Protein AF-A0A838UPA7-F1 (afdb_monomer)

Foldseek 3Di:
DDKFKFFFADWPDADLQQQWTWTWGDGPPPPDPDPDDTAIETERPAPDFHLWIKMFDADWDQDPVPGIHGDGPDMDTDGRQFLVSQLRRQQRPLQPLRHSVQSNQLCVVQPSCSVVCLVPPLVCSCVGPPQDPVSSVSRNVSVLQVVQLVVQLVLCVLLVARSSCSNQLCVQQNNCSVVVCLVALLVCCVRGPPDHLVRSVSSCVSSPPDLLDLSNLLRLLVNLQVVVVVVPDQWDWLVRSLVSSCVVSVHHSVSNPVSLVVCVVVQQWDDPPNTTIGGNVSVCVVVVVVVVVVCVVPDDDPDPDDDPVNVVVVVD

pLDDT: mean 86.78, std 9.21, range [42.91, 97.31]

Radius of gyration: 27.92 Å; Cα contacts (8 Å, |Δi|>4): 463; chains: 1; bounding box: 84×51×71 Å

Structure (mmCIF, N/CA/C/O backbone):
data_AF-A0A838UPA7-F1
#
_entry.id   AF-A0A838UPA7-F1
#
loop_
_atom_site.group_PDB
_atom_site.id
_atom_site.type_symbol
_atom_site.label_atom_id
_atom_site.label_alt_id
_atom_site.label_comp_id
_atom_site.label_asym_id
_atom_site.label_entity_id
_atom_site.label_seq_id
_atom_site.pdbx_PDB_ins_code
_atom_site.Cartn_x
_atom_site.Cartn_y
_atom_site.Cartn_z
_atom_site.occupancy
_atom_site.B_iso_or_equiv
_atom_site.auth_seq_id
_atom_site.auth_comp_id
_atom_site.auth_asym_id
_atom_site.auth_atom_id
_atom_site.pdbx_PDB_model_num
ATOM 1 N N . MET A 1 1 ? -3.767 -23.023 15.122 1.00 73.06 1 MET A N 1
ATOM 2 C CA . MET A 1 1 ? -3.093 -21.937 15.866 1.00 73.06 1 MET A CA 1
ATOM 3 C C . MET A 1 1 ? -3.972 -21.555 17.048 1.00 73.06 1 MET A C 1
ATOM 5 O O . MET A 1 1 ? -5.184 -21.629 16.883 1.00 73.06 1 MET A O 1
ATOM 9 N N . PRO A 1 2 ? -3.427 -21.240 18.236 1.00 82.81 2 PRO A N 1
ATOM 10 C CA . PRO A 1 2 ? -4.225 -20.706 19.335 1.00 82.81 2 PRO A CA 1
ATOM 11 C C . PRO A 1 2 ? -4.910 -19.401 18.916 1.00 82.81 2 PRO A C 1
ATOM 13 O O . PRO A 1 2 ? -4.271 -18.531 18.324 1.00 82.81 2 PRO A O 1
ATOM 16 N N . THR A 1 3 ? -6.189 -19.285 19.260 1.00 86.31 3 THR A N 1
ATOM 17 C CA . THR A 1 3 ? -7.020 -18.100 19.029 1.00 86.31 3 THR A CA 1
ATOM 18 C C . THR A 1 3 ? -7.409 -17.509 20.374 1.00 86.31 3 THR A C 1
ATOM 20 O O . THR A 1 3 ? -7.748 -18.245 21.303 1.00 86.31 3 THR A O 1
ATOM 23 N N . ILE A 1 4 ? -7.332 -16.187 20.490 1.00 88.06 4 ILE A N 1
ATOM 24 C CA . ILE A 1 4 ? -7.836 -15.435 21.634 1.00 88.06 4 ILE A CA 1
ATOM 25 C C . ILE A 1 4 ? -8.834 -14.394 21.147 1.00 88.06 4 ILE A C 1
ATOM 27 O O . ILE A 1 4 ? -8.617 -13.746 20.124 1.00 88.06 4 ILE A O 1
ATOM 31 N N . GLU A 1 5 ? -9.890 -14.206 21.921 1.00 87.88 5 GLU A N 1
ATOM 32 C CA . GLU A 1 5 ? -10.855 -13.135 21.728 1.00 87.88 5 GLU A CA 1
ATOM 33 C C . GLU A 1 5 ? -10.813 -12.213 22.947 1.00 87.88 5 GLU A C 1
ATOM 35 O O . GLU A 1 5 ? -10.709 -12.663 24.096 1.00 87.88 5 GLU A O 1
ATOM 40 N N . GLY A 1 6 ? -10.845 -10.905 22.713 1.00 87.19 6 GLY A N 1
ATOM 41 C CA . GLY A 1 6 ? -10.905 -9.953 23.809 1.00 87.19 6 GLY A CA 1
ATOM 42 C C . GLY A 1 6 ? -10.947 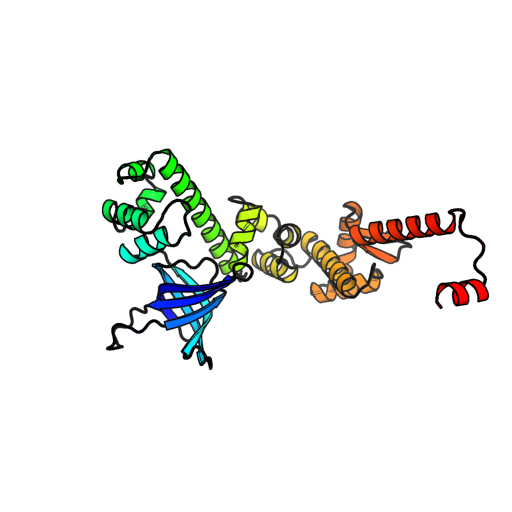-8.500 23.374 1.00 87.19 6 GLY A C 1
ATOM 43 O O . GLY A 1 6 ? -10.784 -8.160 22.207 1.00 87.19 6 GLY A O 1
ATOM 44 N N . THR A 1 7 ? -11.158 -7.618 24.345 1.00 86.81 7 THR A N 1
ATOM 45 C CA . THR A 1 7 ? -11.228 -6.175 24.105 1.00 86.81 7 THR A CA 1
ATOM 46 C C . THR A 1 7 ? -9.847 -5.540 24.216 1.00 86.81 7 THR A C 1
ATOM 48 O O . THR A 1 7 ? -9.112 -5.780 25.176 1.00 86.81 7 THR A O 1
ATOM 51 N N . VAL A 1 8 ? -9.491 -4.672 23.273 1.00 88.69 8 VAL A N 1
ATOM 52 C CA . VAL A 1 8 ? -8.220 -3.938 23.297 1.00 88.69 8 VAL A CA 1
ATOM 53 C C . VAL A 1 8 ? -8.218 -2.945 24.459 1.00 88.69 8 VAL A C 1
ATOM 55 O O . VAL A 1 8 ? -8.926 -1.938 24.447 1.00 88.69 8 VAL A O 1
ATOM 58 N N . GLU A 1 9 ? -7.403 -3.204 25.481 1.00 86.12 9 GLU A N 1
ATOM 59 C CA . GLU A 1 9 ? -7.294 -2.384 26.690 1.00 86.12 9 GLU A CA 1
ATOM 60 C C . GLU A 1 9 ? -6.397 -1.155 26.476 1.00 86.12 9 GLU A C 1
ATOM 62 O O . GLU A 1 9 ? -6.708 -0.031 26.871 1.00 86.12 9 GLU A O 1
ATOM 67 N N . ARG A 1 10 ? -5.260 -1.345 25.813 1.00 86.94 10 ARG A N 1
ATOM 68 C CA . ARG A 1 10 ? -4.380 -0.236 25.438 1.00 86.94 10 ARG A CA 1
ATOM 69 C C . ARG A 1 10 ? -3.462 -0.630 24.301 1.00 86.94 10 ARG A C 1
ATOM 71 O O . ARG A 1 10 ? -3.050 -1.784 24.202 1.00 86.94 10 ARG A O 1
ATOM 78 N N . ILE A 1 11 ? -3.084 0.360 23.506 1.00 88.81 11 ILE A N 1
ATOM 79 C CA . ILE A 1 11 ? -2.004 0.246 22.531 1.00 88.81 11 ILE A CA 1
ATOM 80 C C . ILE A 1 11 ? -0.750 0.797 23.205 1.00 88.81 11 ILE A C 1
ATOM 82 O O . ILE A 1 11 ? -0.721 1.957 23.605 1.00 88.81 11 ILE A O 1
ATOM 86 N N . VAL A 1 12 ? 0.249 -0.062 23.400 1.00 89.00 12 VAL A N 1
ATOM 87 C CA . VAL A 1 12 ? 1.532 0.293 24.028 1.00 89.00 12 VAL A CA 1
ATOM 88 C C . VAL A 1 12 ? 2.443 0.959 23.005 1.00 89.00 12 VAL A C 1
ATOM 90 O O . VAL A 1 12 ? 3.103 1.946 23.308 1.00 89.00 12 VAL A O 1
ATOM 93 N N . PHE A 1 13 ? 2.452 0.428 21.785 1.00 88.12 13 PHE A N 1
ATOM 94 C CA . PHE A 1 13 ? 3.256 0.935 20.685 1.00 88.12 13 PHE A CA 1
ATOM 95 C C . PHE A 1 13 ? 2.540 0.685 19.360 1.00 88.12 13 PHE A C 1
ATOM 97 O O . PHE A 1 13 ? 1.889 -0.347 19.185 1.00 88.12 13 PHE A O 1
ATOM 104 N N . ARG A 1 14 ? 2.690 1.616 18.419 1.00 86.06 14 ARG A N 1
ATOM 105 C CA . ARG A 1 14 ? 2.240 1.461 17.038 1.00 86.06 14 ARG A CA 1
ATOM 106 C C . ARG A 1 14 ? 3.242 2.111 16.099 1.00 86.06 14 ARG A C 1
ATOM 108 O O . ARG A 1 14 ? 3.515 3.302 16.216 1.00 86.06 14 ARG A O 1
ATOM 115 N N . ASN A 1 15 ? 3.709 1.338 15.130 1.00 82.56 15 ASN A N 1
ATOM 116 C CA . ASN A 1 15 ? 4.363 1.855 13.945 1.00 82.56 15 ASN A CA 1
ATOM 117 C C . ASN A 1 15 ? 3.294 2.093 12.867 1.00 82.56 15 ASN A C 1
ATOM 119 O O . ASN A 1 15 ? 2.613 1.170 12.419 1.00 82.56 15 ASN A O 1
ATOM 123 N N . VAL A 1 16 ? 3.130 3.357 12.480 1.00 70.75 16 VAL A N 1
ATOM 124 C CA . VAL A 1 16 ? 2.134 3.789 11.490 1.00 70.75 16 VAL A CA 1
ATOM 125 C C . VAL A 1 16 ? 2.494 3.394 10.055 1.00 70.75 16 VAL A C 1
ATOM 127 O O . VAL A 1 16 ? 1.605 3.314 9.215 1.00 70.75 16 VAL A O 1
ATOM 130 N N . GLU A 1 17 ? 3.768 3.125 9.761 1.00 66.31 17 GLU A N 1
ATOM 131 C CA . GLU A 1 17 ? 4.239 2.841 8.402 1.00 66.31 17 GLU A CA 1
ATOM 132 C C . GLU A 1 17 ? 3.962 1.403 7.967 1.00 66.31 17 GLU A C 1
ATOM 134 O O . GLU A 1 17 ? 3.566 1.178 6.820 1.00 66.31 17 GLU A O 1
ATOM 139 N N . ASN A 1 18 ? 4.175 0.444 8.875 1.00 72.31 18 ASN A N 1
ATOM 140 C CA . ASN A 1 18 ? 4.011 -0.988 8.612 1.00 72.31 18 ASN A CA 1
ATOM 141 C C . ASN A 1 18 ? 2.818 -1.619 9.355 1.00 72.31 18 ASN A C 1
ATOM 143 O O . ASN A 1 18 ? 2.481 -2.772 9.098 1.00 72.31 18 ASN A O 1
ATOM 147 N N . GLY A 1 19 ? 2.154 -0.876 10.248 1.00 75.75 19 GLY A N 1
ATOM 148 C CA . GLY A 1 19 ? 1.009 -1.356 11.025 1.00 75.75 19 GLY A CA 1
ATOM 149 C C . GLY A 1 19 ? 1.380 -2.241 12.218 1.00 75.75 19 GLY A C 1
ATOM 150 O O . GLY A 1 19 ? 0.480 -2.749 12.897 1.00 75.75 19 GLY A O 1
ATOM 151 N N . TYR A 1 20 ? 2.676 -2.415 12.507 1.00 85.88 20 TYR A N 1
ATOM 152 C CA . TYR A 1 20 ? 3.133 -3.172 13.667 1.00 85.88 20 TYR A CA 1
ATOM 153 C C . TYR A 1 20 ? 2.618 -2.519 14.946 1.00 85.88 20 TYR A C 1
ATOM 155 O O . TYR A 1 20 ? 2.865 -1.341 15.212 1.00 85.88 20 TYR A O 1
ATOM 163 N N . THR A 1 21 ? 1.887 -3.285 15.740 1.00 89.00 21 THR A N 1
ATOM 164 C CA . THR A 1 21 ? 1.207 -2.806 16.934 1.00 89.00 21 THR A CA 1
ATOM 165 C C . THR A 1 21 ? 1.476 -3.766 18.083 1.00 89.00 21 THR A C 1
ATOM 167 O O . THR A 1 21 ? 1.355 -4.982 17.943 1.00 89.00 21 THR A O 1
ATOM 170 N N . VAL A 1 22 ? 1.810 -3.194 19.237 1.00 91.12 22 VAL A N 1
ATOM 171 C CA . VAL A 1 22 ? 1.860 -3.887 20.523 1.00 91.12 22 VAL A CA 1
ATOM 172 C C . VAL A 1 22 ? 0.630 -3.457 21.304 1.00 91.12 22 VAL A C 1
ATOM 174 O O . VAL A 1 22 ? 0.514 -2.291 21.698 1.00 91.12 22 VAL A O 1
ATOM 177 N N . ALA A 1 23 ? -0.299 -4.381 21.523 1.00 91.00 23 ALA A N 1
ATOM 178 C CA . ALA A 1 23 ? -1.539 -4.109 22.237 1.00 91.00 23 ALA A CA 1
ATOM 179 C C . ALA A 1 23 ? -1.697 -5.030 23.447 1.00 91.00 23 ALA A C 1
ATOM 181 O O . ALA A 1 23 ? -1.191 -6.148 23.491 1.00 91.00 23 ALA A O 1
ATOM 182 N N . ARG A 1 24 ? -2.403 -4.537 24.461 1.00 90.25 24 ARG A N 1
ATOM 183 C CA . ARG A 1 24 ? -2.817 -5.318 25.627 1.00 90.25 24 ARG A CA 1
ATOM 184 C C . ARG A 1 24 ? -4.300 -5.593 25.482 1.00 90.25 24 ARG A C 1
ATOM 186 O O . ARG A 1 24 ? -5.075 -4.644 25.403 1.00 90.25 24 ARG A O 1
ATOM 193 N N . ILE A 1 25 ? -4.672 -6.862 25.432 1.00 89.25 25 ILE A N 1
ATOM 194 C CA . ILE A 1 25 ? -6.047 -7.321 25.253 1.00 89.25 25 ILE A CA 1
ATOM 195 C C . ILE A 1 25 ? -6.548 -7.893 26.571 1.00 89.25 25 ILE A C 1
ATOM 197 O O . ILE A 1 25 ? -5.848 -8.657 27.234 1.00 89.25 25 ILE A O 1
ATOM 201 N N . LYS A 1 26 ? -7.771 -7.526 26.937 1.00 87.19 26 LYS A N 1
ATOM 202 C CA . LYS A 1 26 ? -8.514 -8.139 28.027 1.00 87.19 26 LYS A CA 1
ATOM 203 C C . LYS A 1 26 ? -9.396 -9.249 27.460 1.00 87.19 26 LYS A C 1
ATOM 205 O O . LYS A 1 26 ? -10.348 -8.958 26.742 1.00 87.19 26 LYS A O 1
ATOM 210 N N . THR A 1 27 ? -9.059 -10.497 27.762 1.00 82.75 27 THR A N 1
ATOM 211 C CA . THR A 1 27 ? -9.836 -11.678 27.361 1.00 82.75 27 THR A CA 1
ATOM 212 C C . THR A 1 27 ? -10.984 -11.927 28.340 1.00 82.75 27 THR A C 1
ATOM 214 O O . THR A 1 27 ? -10.800 -11.729 29.541 1.00 82.75 27 THR A O 1
ATOM 217 N N . ASP A 1 28 ? -12.125 -12.420 27.857 1.00 68.31 28 ASP A N 1
ATOM 218 C CA . ASP A 1 28 ? -13.300 -12.759 28.688 1.00 68.31 28 ASP A CA 1
ATOM 219 C C . ASP A 1 28 ? -13.213 -14.148 29.355 1.00 68.31 28 ASP A C 1
ATOM 221 O O . ASP A 1 28 ? -14.187 -14.652 29.916 1.00 68.31 28 ASP A O 1
ATOM 225 N N . ASP A 1 29 ? -12.036 -14.779 29.329 1.00 60.84 29 ASP A N 1
ATOM 226 C CA . ASP A 1 29 ? -11.827 -16.126 29.855 1.00 60.84 29 ASP A CA 1
ATOM 227 C C . ASP A 1 29 ? -11.992 -16.173 31.389 1.00 60.84 29 ASP A C 1
ATOM 229 O O . ASP A 1 29 ? -11.082 -15.891 32.172 1.00 60.84 29 ASP A O 1
ATOM 233 N N . SER A 1 30 ? -13.205 -16.538 31.808 1.00 46.97 30 SER A N 1
ATOM 234 C CA . SER A 1 30 ? -13.664 -16.664 33.198 1.00 46.97 30 SER A CA 1
ATOM 235 C C . SER A 1 30 ? -12.941 -17.734 34.032 1.00 46.97 30 SER A C 1
ATOM 237 O O . SER A 1 30 ? -13.197 -17.854 35.230 1.00 46.97 30 SER A O 1
ATOM 239 N N . THR A 1 31 ? -12.027 -18.503 33.432 1.00 46.53 31 THR A N 1
ATOM 240 C CA . THR A 1 31 ? -11.278 -19.572 34.110 1.00 46.53 31 THR A CA 1
ATOM 241 C C . THR A 1 31 ? -10.017 -19.091 34.839 1.00 46.53 31 THR A C 1
ATOM 243 O O . THR A 1 31 ? -9.431 -19.856 35.610 1.00 46.53 31 THR A O 1
ATOM 246 N N . ARG A 1 32 ? -9.599 -17.826 34.673 1.00 48.91 32 ARG A N 1
ATOM 247 C CA . ARG A 1 32 ? -8.453 -17.252 35.401 1.00 48.91 32 ARG A CA 1
ATOM 248 C C . ARG A 1 32 ? -8.919 -16.374 36.561 1.00 48.91 32 ARG A C 1
ATOM 250 O O . ARG A 1 32 ? -9.485 -15.303 36.386 1.00 48.91 32 ARG A O 1
ATOM 257 N N . LEU A 1 33 ? -8.649 -16.852 37.775 1.00 42.91 33 LEU A N 1
ATOM 258 C CA . LEU A 1 33 ? -9.051 -16.291 39.075 1.00 42.91 33 LEU A CA 1
ATOM 259 C C . LEU A 1 33 ? -8.489 -14.887 39.404 1.00 42.91 33 LEU A C 1
ATOM 261 O O . LEU A 1 33 ? -8.741 -14.381 40.499 1.00 42.91 33 LEU A O 1
ATOM 265 N N . PHE A 1 34 ? -7.761 -14.230 38.494 1.00 42.91 34 PHE A N 1
ATOM 266 C CA . PHE A 1 34 ? -7.115 -12.940 38.743 1.00 42.91 34 PHE A CA 1
ATOM 267 C C . PHE A 1 34 ? -7.615 -11.850 37.786 1.00 42.91 34 PHE A C 1
ATOM 269 O O . PHE A 1 34 ? -7.597 -11.978 36.567 1.00 42.91 34 PHE A O 1
ATOM 276 N N . ARG A 1 35 ? -8.055 -10.729 38.370 1.00 44.94 35 ARG A N 1
ATOM 277 C CA . ARG A 1 35 ? -8.675 -9.561 37.713 1.00 44.94 35 ARG A CA 1
ATOM 278 C C . ARG A 1 35 ? -7.730 -8.724 36.821 1.00 44.94 35 ARG A C 1
ATOM 280 O O . ARG A 1 35 ? -8.159 -7.675 36.344 1.00 44.94 35 ARG A O 1
ATOM 287 N N . GLU A 1 36 ? -6.492 -9.160 36.579 1.00 51.69 36 GLU A N 1
ATOM 288 C CA . GLU A 1 36 ? -5.430 -8.360 35.931 1.00 51.69 36 GLU A CA 1
ATOM 289 C C . GLU A 1 36 ? -4.765 -9.017 34.701 1.00 51.69 36 GLU A C 1
ATOM 291 O O . GLU A 1 36 ? -3.734 -8.537 34.225 1.00 51.69 36 GLU A O 1
ATOM 296 N N . ASP A 1 37 ? -5.351 -10.070 34.128 1.00 65.75 37 ASP A N 1
ATOM 297 C CA . ASP A 1 37 ? -4.727 -10.821 33.028 1.00 65.75 37 ASP A CA 1
ATOM 298 C C . ASP A 1 37 ? -4.923 -10.147 31.659 1.00 65.75 37 ASP A C 1
ATOM 300 O O . ASP A 1 37 ? -5.683 -10.591 30.798 1.00 65.75 37 ASP A O 1
ATOM 304 N N . LEU A 1 38 ? -4.208 -9.042 31.440 1.00 81.31 38 LEU A N 1
ATOM 305 C CA . LEU A 1 38 ? -4.028 -8.486 30.102 1.00 81.31 38 LEU A CA 1
ATOM 306 C C . LEU A 1 38 ? -3.019 -9.324 29.316 1.00 81.31 38 LEU A C 1
ATOM 308 O O . LEU A 1 38 ? -1.845 -9.409 29.684 1.00 81.31 38 LEU A O 1
ATOM 312 N N . VAL A 1 39 ? -3.451 -9.864 28.182 1.00 88.25 39 VAL A N 1
ATOM 313 C CA . VAL A 1 39 ? -2.588 -10.567 27.232 1.00 88.25 39 VAL A CA 1
ATOM 314 C C . VAL A 1 39 ? -1.888 -9.548 26.334 1.00 88.25 39 VAL A C 1
ATOM 316 O O . VAL A 1 39 ? -2.539 -8.678 25.755 1.00 88.25 39 VAL A O 1
ATOM 319 N N . THR A 1 40 ? -0.561 -9.632 26.203 1.00 89.62 40 THR A N 1
ATOM 320 C CA . THR A 1 40 ? 0.170 -8.861 25.185 1.00 89.62 40 THR A CA 1
ATOM 321 C C . THR A 1 40 ? 0.028 -9.548 23.834 1.00 89.62 40 THR A C 1
ATOM 323 O O . THR A 1 40 ? 0.354 -10.728 23.707 1.00 89.62 40 THR A O 1
ATOM 326 N N . VAL A 1 41 ? -0.401 -8.798 22.825 1.00 91.19 41 VAL A N 1
ATOM 327 C CA . VAL A 1 41 ? -0.347 -9.209 21.423 1.00 91.19 41 VAL A CA 1
ATOM 328 C C . VAL A 1 41 ? 0.612 -8.320 20.651 1.00 91.19 41 VAL A C 1
ATOM 330 O O . VAL A 1 41 ? 0.663 -7.105 20.874 1.00 91.19 41 VAL A O 1
ATOM 333 N N . VAL A 1 42 ? 1.360 -8.932 19.742 1.00 91.31 42 VAL A N 1
ATOM 334 C CA . VAL A 1 42 ? 2.312 -8.253 18.864 1.00 91.31 42 VAL A CA 1
ATOM 335 C C . VAL A 1 42 ? 2.125 -8.724 17.434 1.00 91.31 42 VAL A C 1
ATOM 337 O O . VAL A 1 42 ? 1.915 -9.907 17.184 1.00 91.31 42 VAL A O 1
ATOM 340 N N . GLY A 1 43 ? 2.188 -7.806 16.481 1.00 87.81 43 GLY A N 1
ATOM 341 C CA . GLY A 1 43 ? 2.050 -8.135 15.066 1.00 87.81 43 GLY A CA 1
ATOM 342 C C . GLY A 1 43 ? 1.500 -6.969 14.267 1.00 87.81 43 GLY A C 1
ATOM 343 O O . GLY A 1 43 ? 1.339 -5.860 14.779 1.00 87.81 43 GLY A O 1
ATOM 344 N N . THR A 1 44 ? 1.207 -7.215 12.998 1.00 84.00 44 THR A N 1
ATOM 345 C CA . THR A 1 44 ? 0.587 -6.214 12.130 1.00 84.00 44 THR A CA 1
ATOM 346 C C . THR A 1 44 ? -0.909 -6.165 12.423 1.00 84.00 44 THR A C 1
ATOM 348 O O . THR A 1 44 ? -1.677 -6.967 11.904 1.00 84.00 44 THR A O 1
ATOM 351 N N . LEU A 1 45 ? -1.316 -5.222 13.279 1.00 84.62 45 LEU A N 1
ATOM 352 C CA . LEU A 1 45 ? -2.712 -4.981 13.679 1.00 84.62 45 LEU A CA 1
ATOM 353 C C . LEU A 1 45 ? -3.126 -3.587 13.181 1.00 84.62 45 LEU A C 1
ATOM 355 O O . LEU A 1 45 ? -3.195 -2.621 13.957 1.00 84.62 45 LEU A O 1
ATOM 359 N N . PRO A 1 46 ? -3.295 -3.424 11.863 1.00 70.56 46 PRO A N 1
ATOM 360 C CA . PRO A 1 46 ? -3.524 -2.120 11.269 1.00 70.56 46 PRO A CA 1
ATOM 361 C C . PRO A 1 46 ? -4.852 -1.538 11.741 1.00 70.56 46 PRO A C 1
ATOM 363 O O . PRO A 1 46 ? -5.860 -2.232 11.802 1.00 70.56 46 PRO A O 1
ATOM 366 N N . ASN A 1 47 ? -4.831 -0.254 12.101 1.00 70.12 47 ASN A N 1
ATOM 367 C CA . ASN A 1 4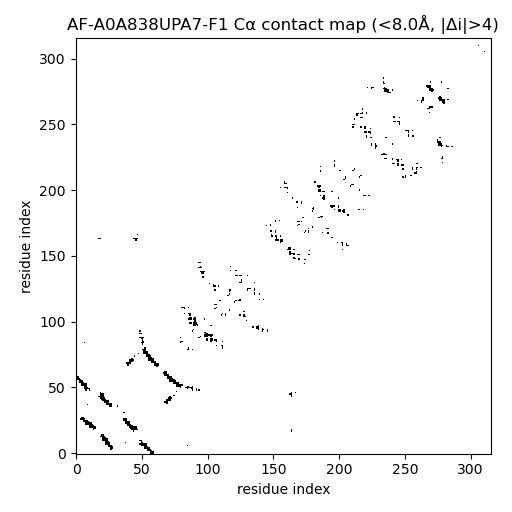7 ? -5.991 0.521 12.549 1.00 70.12 47 ASN A CA 1
ATOM 368 C C . ASN A 1 47 ? -6.786 -0.051 13.734 1.00 70.12 47 ASN A C 1
ATOM 370 O O . ASN A 1 47 ? -7.833 0.507 14.043 1.00 70.12 47 ASN A O 1
ATOM 374 N N . VAL A 1 48 ? -6.275 -1.067 14.450 1.00 82.56 48 VAL A N 1
ATOM 375 C CA . VAL A 1 48 ? -6.927 -1.539 15.679 1.00 82.56 48 VAL A CA 1
ATOM 376 C C . VAL A 1 48 ? -7.092 -0.379 16.661 1.00 82.56 48 VAL A C 1
ATOM 378 O O . VAL A 1 48 ? -6.170 0.426 16.846 1.00 82.56 48 VAL A O 1
ATOM 381 N N . ALA A 1 49 ? -8.256 -0.262 17.275 1.00 80.38 49 ALA A N 1
ATOM 382 C CA . ALA A 1 49 ? -8.564 0.813 18.197 1.00 80.38 49 ALA A CA 1
ATOM 383 C C . ALA A 1 49 ? -8.793 0.285 19.610 1.00 80.38 49 ALA A C 1
ATOM 385 O O . ALA A 1 49 ? -9.238 -0.834 19.851 1.00 80.38 49 ALA A O 1
ATOM 386 N N . VAL A 1 50 ? -8.472 1.132 20.580 1.00 86.00 50 VAL A N 1
ATOM 387 C CA . VAL A 1 50 ? -8.723 0.850 21.990 1.00 86.00 50 VAL A CA 1
ATOM 388 C C . VAL A 1 50 ? -10.234 0.727 22.201 1.00 86.00 50 VAL A C 1
ATOM 390 O O . VAL A 1 50 ? -10.968 1.628 21.822 1.00 86.00 50 VAL A O 1
ATOM 393 N N . GLY A 1 51 ? -10.696 -0.359 22.820 1.00 81.69 51 GLY A N 1
ATOM 394 C CA . GLY A 1 51 ? -12.123 -0.640 23.008 1.00 81.69 51 GLY A CA 1
ATOM 395 C C . GLY A 1 51 ? -12.773 -1.496 21.915 1.00 81.69 51 GLY A C 1
ATOM 396 O O . GLY A 1 51 ? -13.914 -1.907 22.111 1.00 81.69 51 GLY A O 1
ATOM 397 N N . GLU A 1 52 ? -12.074 -1.807 20.817 1.00 83.19 52 GLU A N 1
ATOM 398 C CA . GLU A 1 52 ? -12.536 -2.821 19.859 1.00 83.19 52 GLU A CA 1
ATOM 399 C C . GLU A 1 52 ? -12.432 -4.223 20.456 1.00 83.19 52 GLU A C 1
ATOM 401 O O . GLU A 1 52 ? -11.489 -4.534 21.191 1.00 83.19 52 GLU A O 1
ATOM 406 N N . LEU A 1 53 ? -13.411 -5.060 20.118 1.00 84.50 53 LEU A N 1
ATOM 407 C CA . LEU A 1 53 ? -13.345 -6.498 20.326 1.00 84.50 53 LEU A CA 1
ATOM 408 C C . LEU A 1 53 ? -12.545 -7.086 19.166 1.00 84.50 53 LEU A C 1
ATOM 410 O O . LEU A 1 53 ? -12.802 -6.748 18.014 1.00 84.50 53 LEU A O 1
ATOM 414 N N . VAL A 1 54 ? -11.554 -7.918 19.452 1.00 87.12 54 VAL A N 1
ATOM 415 C CA . VAL A 1 54 ? -10.676 -8.466 18.419 1.00 87.12 54 VAL A CA 1
ATOM 416 C C . VAL A 1 54 ? -10.493 -9.959 18.615 1.00 87.12 54 VAL A C 1
ATOM 418 O O . VAL A 1 54 ? -10.313 -10.427 19.741 1.00 87.12 54 VAL A O 1
ATOM 421 N N . GLU A 1 55 ? -10.502 -10.681 17.502 1.00 88.44 55 GLU A N 1
ATOM 422 C CA . GLU A 1 55 ? -10.074 -12.069 17.431 1.00 88.44 55 GLU A CA 1
ATOM 423 C C . GLU A 1 55 ? -8.653 -12.107 16.860 1.00 88.44 55 GLU A C 1
ATOM 425 O O . GLU A 1 55 ? -8.385 -11.609 15.762 1.00 88.44 55 GLU A O 1
ATOM 430 N N . CYS A 1 56 ? -7.721 -12.667 17.625 1.00 89.38 56 CYS A N 1
ATOM 431 C CA . CYS A 1 56 ? -6.320 -12.797 17.246 1.00 89.38 56 CYS A CA 1
ATOM 432 C C . CYS A 1 56 ? -5.931 -14.273 17.266 1.00 89.38 56 CYS A C 1
ATOM 434 O O . CYS A 1 56 ? -6.065 -14.930 18.298 1.00 89.38 56 CYS A O 1
ATOM 436 N N . SER A 1 57 ? -5.363 -14.778 16.175 1.00 87.25 57 SER A N 1
ATOM 437 C CA . SER A 1 57 ? -4.747 -16.105 16.141 1.00 87.25 57 SER A CA 1
ATOM 438 C C . SER A 1 57 ? -3.282 -16.022 15.734 1.00 87.25 57 SER A C 1
ATOM 440 O O . SER A 1 57 ? -2.874 -15.145 14.968 1.00 87.25 57 SER A O 1
ATOM 442 N N . GLY A 1 58 ? -2.454 -16.897 16.299 1.00 89.56 58 GLY A N 1
ATOM 443 C CA . GLY A 1 58 ? -1.017 -16.850 16.054 1.00 89.56 58 GLY A CA 1
ATOM 444 C C . GLY A 1 58 ? -0.218 -17.784 16.945 1.00 89.56 58 GLY A C 1
ATOM 445 O O . GLY A 1 58 ? -0.713 -18.834 17.341 1.00 89.56 58 GLY A O 1
ATOM 446 N N . GLU A 1 59 ? 1.015 -17.409 17.265 1.00 90.56 59 GLU A N 1
ATOM 447 C CA . GLU A 1 59 ? 1.951 -18.243 18.021 1.00 90.56 59 GLU A CA 1
ATOM 448 C C . GLU A 1 59 ? 2.358 -17.570 19.330 1.00 90.56 59 GLU A C 1
ATOM 450 O O . GLU A 1 59 ? 2.593 -16.364 19.391 1.00 90.56 59 GLU A O 1
ATOM 455 N N . TRP A 1 60 ? 2.420 -18.347 20.412 1.00 89.00 60 TR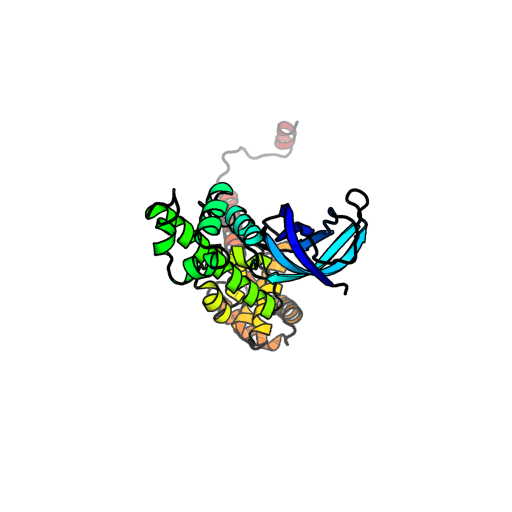P A N 1
ATOM 456 C CA . TRP A 1 60 ? 2.916 -17.836 21.686 1.00 89.00 60 TRP A CA 1
ATOM 457 C C . TRP A 1 60 ? 4.435 -17.758 21.653 1.00 89.00 60 TRP A C 1
ATOM 459 O O . TRP A 1 60 ? 5.103 -18.759 21.413 1.00 89.00 60 TRP A O 1
ATOM 469 N N . GLU A 1 61 ? 4.967 -16.594 21.994 1.00 88.75 61 GLU A N 1
ATOM 470 C CA . GLU A 1 61 ? 6.394 -16.378 22.165 1.00 88.75 61 GLU A CA 1
ATOM 471 C C . GLU A 1 61 ? 6.686 -15.781 23.544 1.00 88.75 61 GLU A C 1
ATOM 473 O O . GLU A 1 61 ? 5.824 -15.185 24.200 1.00 88.75 61 GLU A O 1
ATOM 478 N N . VAL A 1 62 ? 7.915 -15.983 24.009 1.00 85.44 62 VAL A N 1
ATOM 479 C CA . VAL A 1 62 ? 8.414 -15.379 25.243 1.00 85.44 62 VAL A CA 1
ATOM 480 C C . VAL A 1 62 ? 9.572 -14.478 24.863 1.00 85.44 62 VAL A C 1
ATOM 482 O O . VAL A 1 62 ? 10.647 -14.952 24.502 1.00 85.44 62 VAL A O 1
ATOM 485 N N . ASP A 1 63 ? 9.327 -13.178 24.933 1.00 82.06 63 ASP A N 1
ATOM 486 C CA . ASP A 1 63 ? 10.353 -12.164 24.777 1.00 82.06 63 ASP A CA 1
ATOM 487 C C . ASP A 1 63 ? 11.175 -12.043 26.068 1.00 82.06 63 ASP A C 1
ATOM 489 O O . ASP A 1 63 ? 10.644 -12.192 27.175 1.00 82.06 63 ASP A O 1
ATOM 493 N N . ARG A 1 64 ? 12.481 -11.795 25.935 1.00 77.00 64 ARG A N 1
ATOM 494 C CA . ARG A 1 64 ? 13.399 -11.712 27.082 1.00 77.00 64 ARG A CA 1
ATOM 495 C C . ARG A 1 64 ? 13.123 -10.506 27.978 1.00 77.00 64 ARG A C 1
ATOM 497 O O . ARG A 1 64 ? 13.280 -10.630 29.190 1.00 77.00 64 ARG A O 1
ATOM 504 N N . ASP A 1 65 ? 12.694 -9.391 27.396 1.00 78.12 65 ASP A N 1
ATOM 505 C CA . ASP A 1 65 ? 12.494 -8.119 28.092 1.00 78.12 65 ASP A CA 1
ATOM 506 C C . ASP A 1 65 ? 11.010 -7.870 28.406 1.00 78.12 65 ASP A C 1
ATOM 508 O O . ASP A 1 65 ? 10.668 -7.202 29.385 1.00 78.12 65 ASP A O 1
ATOM 512 N N . HIS A 1 66 ? 10.107 -8.427 27.595 1.00 74.06 66 HIS A N 1
ATOM 513 C CA . HIS A 1 66 ? 8.669 -8.150 27.652 1.00 74.06 66 HIS A CA 1
ATOM 514 C C . HIS A 1 66 ? 7.800 -9.349 28.060 1.00 74.06 66 HIS A C 1
ATOM 516 O O . HIS A 1 66 ? 6.600 -9.187 28.309 1.00 74.06 66 HIS A O 1
ATOM 522 N N . GLY A 1 67 ? 8.396 -10.535 28.207 1.00 82.31 67 GLY A N 1
ATOM 523 C CA . GLY A 1 67 ? 7.723 -11.737 28.684 1.00 82.31 67 GLY A CA 1
ATOM 524 C C . GLY A 1 67 ? 6.799 -12.372 27.643 1.00 82.31 67 GLY A C 1
ATOM 525 O O . GLY A 1 67 ? 7.037 -12.312 26.439 1.00 82.31 67 GLY A O 1
ATOM 526 N N . ARG A 1 68 ? 5.745 -13.050 28.110 1.00 86.06 68 ARG A N 1
ATOM 527 C CA . ARG A 1 68 ? 4.851 -13.832 27.246 1.00 86.06 68 ARG A CA 1
ATOM 528 C C . ARG A 1 68 ? 3.956 -12.928 26.395 1.00 86.06 68 ARG A C 1
ATOM 530 O O . ARG A 1 68 ? 3.163 -12.153 26.932 1.00 86.06 68 ARG A O 1
ATOM 537 N N . GLN A 1 69 ? 4.013 -13.111 25.082 1.00 90.81 69 GLN A N 1
ATOM 538 C CA . GLN A 1 69 ? 3.178 -12.410 24.111 1.00 90.81 69 GLN A CA 1
ATOM 539 C C . GLN A 1 69 ? 2.681 -13.360 23.020 1.00 90.81 69 GLN A C 1
ATOM 541 O O . GLN A 1 69 ? 3.283 -14.398 22.752 1.00 90.81 69 GLN A O 1
ATOM 546 N N . LEU A 1 70 ? 1.542 -13.032 22.421 1.00 89.94 70 LEU A N 1
ATOM 547 C CA . LEU A 1 70 ? 1.038 -13.732 21.246 1.00 89.94 70 LEU A CA 1
ATOM 548 C C . LEU A 1 70 ? 1.487 -12.965 20.000 1.00 89.94 70 LEU A C 1
ATOM 550 O O . LEU A 1 70 ? 1.059 -11.826 19.791 1.00 89.94 70 LEU A O 1
ATOM 554 N N . ARG A 1 71 ? 2.329 -13.588 19.175 1.00 91.19 71 ARG A N 1
ATOM 555 C CA . ARG A 1 71 ? 2.660 -13.102 17.837 1.00 91.19 71 ARG A CA 1
ATOM 556 C C . ARG A 1 71 ? 1.494 -13.412 16.910 1.00 91.19 71 ARG A C 1
ATOM 558 O O . ARG A 1 71 ? 1.258 -14.568 16.573 1.00 91.19 71 ARG A O 1
ATOM 565 N N . VAL A 1 72 ? 0.749 -12.381 16.536 1.00 90.00 72 VAL A N 1
ATOM 566 C CA . VAL A 1 72 ? -0.480 -12.499 15.751 1.00 90.00 72 VAL A CA 1
ATOM 567 C C . VAL A 1 72 ? -0.143 -12.751 14.285 1.00 90.00 72 VAL A C 1
ATOM 569 O O . VAL A 1 72 ? 0.576 -11.966 13.669 1.00 90.00 72 VAL A O 1
ATOM 572 N N . ALA A 1 73 ? -0.686 -13.841 13.745 1.00 82.44 73 ALA A N 1
ATOM 573 C CA . ALA A 1 73 ? -0.647 -14.180 12.327 1.00 82.44 73 ALA A CA 1
ATOM 574 C C . ALA A 1 73 ? -1.926 -13.713 11.615 1.00 82.44 73 ALA A C 1
ATOM 576 O O . ALA A 1 73 ? -1.848 -13.133 10.536 1.00 82.44 73 ALA A O 1
ATOM 577 N N . HIS A 1 74 ? -3.090 -13.892 12.251 1.00 80.00 74 HIS A N 1
ATOM 578 C CA . HIS A 1 74 ? -4.374 -13.419 11.734 1.00 80.00 74 HIS A CA 1
ATOM 579 C C . HIS A 1 74 ? -5.135 -12.608 12.779 1.00 80.00 74 HIS A C 1
ATOM 581 O O . HIS A 1 74 ? -5.122 -12.918 13.971 1.00 80.00 74 HIS A O 1
ATOM 587 N N . PHE A 1 75 ? -5.813 -11.570 12.303 1.00 83.25 75 PHE A N 1
ATOM 588 C CA . PHE A 1 75 ? -6.496 -10.576 13.117 1.00 83.25 75 PHE A CA 1
ATOM 589 C C . PHE A 1 75 ? -7.842 -10.218 12.486 1.00 83.25 75 PHE A C 1
ATOM 591 O O . PHE A 1 75 ? -7.900 -9.925 11.289 1.00 83.25 75 PHE A O 1
ATOM 598 N N . VAL A 1 76 ? -8.907 -10.209 13.289 1.00 79.06 76 VAL A N 1
ATOM 599 C CA . VAL A 1 76 ? -10.249 -9.781 12.877 1.00 79.06 76 VAL A CA 1
ATOM 600 C C . VAL A 1 76 ? -10.804 -8.781 13.902 1.00 79.06 76 VAL A C 1
ATOM 602 O O . VAL A 1 76 ? -11.030 -9.148 15.057 1.00 79.06 76 VAL A O 1
ATOM 605 N N . PRO A 1 77 ? -11.018 -7.507 13.521 1.00 78.00 77 PRO A N 1
ATOM 606 C CA . PRO A 1 77 ? -11.636 -6.516 14.394 1.00 78.00 77 PRO A CA 1
ATOM 607 C C . PRO A 1 77 ? -13.166 -6.530 14.296 1.00 78.00 77 PRO A C 1
ATOM 609 O O . PRO A 1 77 ? -13.766 -6.327 13.232 1.00 78.00 77 PRO A O 1
ATOM 612 N N . HIS A 1 78 ? -13.807 -6.647 15.450 1.00 74.62 78 HIS A N 1
ATOM 613 C CA . HIS A 1 78 ? -15.243 -6.511 15.636 1.00 74.62 78 HIS A CA 1
ATOM 614 C C . HIS A 1 78 ? -15.587 -5.143 16.233 1.00 74.62 78 HIS A C 1
ATOM 616 O O . HIS A 1 78 ? -14.798 -4.507 16.937 1.00 74.62 78 HIS A O 1
ATOM 622 N N . ALA A 1 79 ? -16.799 -4.671 15.935 1.00 66.75 79 ALA A N 1
ATOM 623 C CA . ALA A 1 79 ? -17.283 -3.427 16.517 1.00 66.75 79 ALA A CA 1
ATOM 624 C C . ALA A 1 79 ? -17.398 -3.566 18.051 1.00 66.75 79 ALA A C 1
ATOM 626 O O . ALA A 1 79 ? -17.705 -4.657 18.539 1.00 66.75 79 ALA A O 1
ATOM 627 N N . PRO A 1 80 ? -17.187 -2.484 18.822 1.00 69.25 80 PRO A N 1
ATOM 628 C CA . PRO A 1 80 ? -17.397 -2.518 20.262 1.00 69.25 80 PRO A CA 1
ATOM 629 C C . PRO A 1 80 ? -18.858 -2.852 20.576 1.00 69.25 80 PRO A C 1
ATOM 631 O O . PRO A 1 80 ? -19.760 -2.165 20.103 1.00 69.25 80 PRO A O 1
ATOM 634 N N . VAL A 1 81 ? -19.086 -3.865 21.413 1.00 67.12 81 VAL A N 1
ATOM 635 C CA . VAL A 1 81 ? -20.439 -4.275 21.837 1.00 67.12 81 VAL A CA 1
ATOM 636 C C . VAL A 1 81 ? -20.871 -3.668 23.173 1.00 67.12 81 VAL A C 1
ATOM 638 O O . VAL A 1 81 ? -22.047 -3.685 23.499 1.00 67.12 81 VAL A O 1
ATOM 641 N N . SER A 1 82 ? -19.941 -3.100 23.951 1.00 76.94 82 SER A N 1
ATOM 642 C CA . SER A 1 82 ? -20.243 -2.520 25.267 1.00 76.94 82 SER A CA 1
ATOM 643 C C . SER A 1 82 ? -20.111 -1.002 25.271 1.00 76.94 82 SER A C 1
ATOM 645 O O . SER A 1 82 ? -19.200 -0.451 24.652 1.00 76.94 82 SER A O 1
ATOM 647 N N . GLY A 1 83 ? -20.934 -0.309 26.066 1.00 79.44 83 GLY A N 1
ATOM 648 C CA . GLY A 1 83 ? -20.817 1.146 26.239 1.00 79.44 83 GLY A CA 1
ATOM 649 C C . GLY A 1 83 ? -19.418 1.600 26.697 1.00 79.44 83 GLY A C 1
ATOM 650 O O . GLY A 1 83 ? -18.882 2.589 26.201 1.00 79.44 83 GLY A O 1
ATOM 651 N N . LYS A 1 84 ? -18.752 0.843 27.583 1.00 79.75 84 LYS A N 1
ATOM 652 C CA . LYS A 1 84 ? -17.368 1.155 27.998 1.00 79.75 84 LYS A CA 1
ATOM 653 C C . LYS A 1 84 ? -16.364 1.001 26.853 1.00 79.75 84 LYS A C 1
ATOM 655 O O . LYS A 1 84 ? -15.492 1.857 26.706 1.00 79.75 84 LYS A O 1
ATOM 660 N N . GLY A 1 85 ? -16.479 -0.064 26.056 1.00 78.75 85 GLY A N 1
ATOM 661 C CA . GLY A 1 85 ? -15.658 -0.257 24.857 1.00 78.75 85 GLY A CA 1
ATOM 662 C C . GLY A 1 85 ? -15.898 0.856 23.842 1.00 78.75 85 GLY A C 1
ATOM 663 O O . GLY A 1 85 ? -14.951 1.437 23.326 1.00 78.75 85 GLY A O 1
ATOM 664 N N . LEU A 1 86 ? -17.157 1.248 23.664 1.00 82.88 86 LEU A N 1
ATOM 665 C CA . LEU A 1 86 ? -17.569 2.292 22.740 1.00 82.88 86 LEU A CA 1
ATOM 666 C C . LEU A 1 86 ? -17.032 3.674 23.127 1.00 82.88 86 LEU A C 1
ATOM 668 O O . LEU A 1 86 ? -16.473 4.373 22.287 1.00 82.88 86 LEU A O 1
ATOM 672 N N . ALA A 1 87 ? -17.100 4.053 24.406 1.00 86.25 87 ALA A N 1
ATOM 673 C CA . ALA A 1 87 ? -16.534 5.321 24.870 1.00 86.25 87 ALA A CA 1
ATOM 674 C C . ALA A 1 87 ? -15.009 5.359 24.671 1.00 86.25 87 ALA A C 1
ATOM 676 O O . ALA A 1 87 ? -14.439 6.381 24.287 1.00 86.25 87 ALA A O 1
ATOM 677 N N . ARG A 1 88 ? -14.333 4.227 24.883 1.00 84.00 88 ARG A N 1
ATOM 678 C CA . ARG A 1 88 ? -12.888 4.118 24.662 1.00 84.00 88 ARG A CA 1
ATOM 679 C C . ARG A 1 88 ? -12.529 4.141 23.180 1.00 84.00 88 ARG A C 1
ATOM 681 O O . ARG A 1 88 ? -11.568 4.813 22.823 1.00 84.00 88 ARG A O 1
ATOM 688 N N . TYR A 1 89 ? -13.344 3.514 22.340 1.00 82.62 89 TYR A N 1
ATOM 689 C CA . TYR A 1 89 ? -13.207 3.532 20.889 1.00 82.62 89 TYR A CA 1
ATOM 690 C C . TYR A 1 89 ? -13.331 4.949 20.334 1.00 82.62 89 TYR A C 1
ATOM 692 O O . TYR A 1 89 ? -12.393 5.451 19.712 1.00 82.62 89 TYR A O 1
ATOM 700 N N . LEU A 1 90 ? -14.428 5.641 20.650 1.00 85.19 90 LEU A N 1
ATOM 701 C CA . LEU A 1 90 ? -14.648 7.026 20.232 1.00 85.19 90 LEU A CA 1
ATOM 702 C C . LEU A 1 90 ? -13.558 7.965 20.783 1.00 85.19 90 LEU A C 1
ATOM 704 O O . LEU A 1 90 ? -13.111 8.873 20.090 1.00 85.19 90 LEU A O 1
ATOM 708 N N . GLY A 1 91 ? -13.107 7.733 22.020 1.00 84.31 91 GLY A N 1
ATOM 709 C CA . GLY A 1 91 ? -12.089 8.538 22.700 1.00 84.31 91 GLY A CA 1
ATOM 710 C C . GLY A 1 91 ? -10.637 8.175 22.373 1.00 84.31 91 GLY A C 1
ATOM 711 O O . GLY A 1 91 ? -9.733 8.834 22.885 1.00 84.31 91 GLY A O 1
ATOM 712 N N . SER A 1 92 ? -10.393 7.154 21.545 1.00 79.62 92 SER A N 1
ATOM 713 C CA . SER A 1 92 ? -9.050 6.635 21.231 1.00 79.62 92 SER A CA 1
ATOM 714 C C . SER A 1 92 ? -8.202 7.575 20.367 1.00 79.62 92 SER A C 1
ATOM 716 O O . SER A 1 92 ? -7.025 7.308 20.131 1.00 79.62 92 SER A O 1
ATOM 718 N N . GLY A 1 93 ? -8.791 8.670 19.881 1.00 75.19 93 GLY A N 1
ATOM 719 C CA . GLY A 1 93 ? -8.167 9.576 18.919 1.00 75.19 93 GLY A CA 1
ATOM 720 C C . GLY A 1 93 ? -8.337 9.136 17.465 1.00 75.19 93 GLY A C 1
ATOM 721 O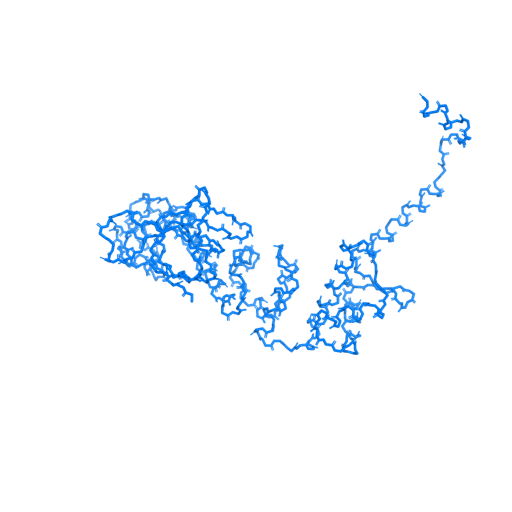 O . GLY A 1 93 ? -7.875 9.843 16.572 1.00 75.19 93 GLY A O 1
ATOM 722 N N . ILE A 1 94 ? -9.035 8.020 17.215 1.00 70.06 94 ILE A N 1
ATOM 723 C CA . ILE A 1 94 ? -9.367 7.569 15.859 1.00 70.06 94 ILE A CA 1
ATOM 724 C C . ILE A 1 94 ? -10.290 8.555 15.131 1.00 70.06 94 ILE A C 1
ATOM 726 O O . ILE A 1 94 ? -10.149 8.778 13.933 1.00 70.06 94 ILE A O 1
ATOM 730 N N . MET A 1 95 ? -11.179 9.218 15.878 1.00 73.94 95 MET A N 1
ATOM 731 C CA . MET A 1 95 ? -12.024 10.302 15.388 1.00 73.94 95 MET A CA 1
ATOM 732 C C . MET A 1 95 ? -11.508 11.651 15.875 1.00 73.94 95 MET A C 1
ATOM 734 O O . MET A 1 95 ? -11.483 11.951 17.073 1.00 73.94 95 MET A O 1
ATOM 738 N N . ARG A 1 96 ? -11.134 12.510 14.925 1.00 71.62 96 ARG A N 1
ATOM 739 C CA . ARG A 1 96 ? -10.757 13.892 15.231 1.00 71.62 96 ARG A CA 1
ATOM 740 C C . ARG A 1 96 ? -11.945 14.617 15.868 1.00 71.62 96 ARG A C 1
ATOM 742 O O . ARG A 1 96 ? -13.055 14.588 15.354 1.00 71.62 96 ARG A O 1
ATOM 749 N N . GLY A 1 97 ? -11.700 15.285 16.993 1.00 75.12 97 GLY A N 1
ATOM 750 C CA . GLY A 1 97 ? -12.718 16.071 17.699 1.00 75.12 97 GLY A CA 1
ATOM 751 C C . GLY A 1 97 ? -13.448 15.339 18.830 1.00 75.12 97 GLY A C 1
ATOM 752 O O . GLY A 1 97 ? -14.130 16.009 19.612 1.00 75.12 97 GLY A O 1
ATOM 753 N N . ILE A 1 98 ? -13.250 14.023 18.997 1.00 85.38 98 ILE A N 1
ATOM 754 C CA . ILE A 1 98 ? -13.753 13.277 20.159 1.00 85.38 98 ILE A CA 1
ATOM 755 C C . ILE A 1 98 ? -12.599 12.934 21.106 1.00 85.38 98 ILE A C 1
ATOM 757 O O . ILE A 1 98 ? -11.826 12.009 20.887 1.00 85.38 98 ILE A O 1
ATOM 761 N N . GLY A 1 99 ? -12.494 13.688 22.200 1.00 87.00 99 GLY A N 1
ATOM 762 C CA . GLY A 1 99 ? -11.647 13.303 23.332 1.00 87.00 99 GLY A CA 1
ATOM 763 C C . GLY A 1 99 ? -12.369 12.341 24.289 1.00 87.00 99 GLY A C 1
ATOM 764 O O . GLY A 1 99 ? -13.600 12.268 24.249 1.00 87.00 99 GLY A O 1
ATOM 765 N N . PRO A 1 100 ? -11.653 11.694 25.230 1.00 88.44 100 PRO A N 1
ATOM 766 C CA . PRO A 1 100 ? -12.229 10.721 26.169 1.00 88.44 100 PRO A CA 1
ATOM 767 C C . PRO A 1 100 ? -13.479 11.227 26.906 1.00 88.44 100 PRO A C 1
ATOM 769 O O . PRO A 1 100 ? -14.515 10.572 26.911 1.00 88.44 100 PRO A O 1
ATOM 772 N N . LYS A 1 101 ? -13.439 12.464 27.424 1.00 91.00 101 LYS A N 1
ATOM 773 C CA . LYS A 1 101 ? -14.585 13.081 28.118 1.00 91.00 101 LYS A CA 1
ATOM 774 C C . LYS A 1 101 ? -15.791 13.334 27.212 1.00 91.00 101 LYS A C 1
ATOM 776 O O . LYS A 1 101 ? -16.915 13.386 27.697 1.00 91.00 101 LYS A O 1
ATOM 781 N N . MET A 1 102 ? -15.565 13.592 25.923 1.00 91.00 102 MET A N 1
ATOM 782 C CA . MET A 1 102 ? -16.663 13.780 24.973 1.00 91.00 102 MET A CA 1
ATOM 783 C C . MET A 1 102 ? -17.275 12.429 24.615 1.00 91.00 102 MET A C 1
ATOM 785 O O . MET A 1 102 ? -18.491 12.298 24.640 1.00 91.00 102 MET A O 1
ATOM 789 N N . ALA A 1 103 ? -16.436 11.423 24.370 1.00 90.31 103 ALA A N 1
ATOM 790 C CA . ALA A 1 103 ? -16.880 10.061 24.115 1.00 90.31 103 ALA A CA 1
ATOM 791 C C . ALA A 1 103 ? -17.756 9.513 25.251 1.00 90.31 103 ALA A C 1
ATOM 793 O O . ALA A 1 103 ? -18.838 8.998 24.990 1.00 90.31 103 ALA A O 1
ATOM 794 N N . GLU A 1 104 ? -17.343 9.703 26.508 1.00 91.88 104 GLU A N 1
ATOM 795 C CA . GLU A 1 104 ? -18.142 9.327 27.682 1.00 91.88 104 GLU A CA 1
ATOM 796 C C . GLU A 1 104 ? -19.528 9.981 27.684 1.00 91.88 104 GLU A C 1
ATOM 798 O O . GLU A 1 104 ? -20.510 9.326 28.012 1.00 91.88 104 GLU A O 1
ATOM 803 N N . ARG A 1 105 ? -19.635 11.257 27.290 1.00 93.25 105 ARG A N 1
ATOM 804 C CA . ARG A 1 105 ? -20.927 11.961 27.232 1.00 93.25 105 ARG A CA 1
ATOM 805 C C . ARG A 1 105 ? -21.814 11.469 26.102 1.00 93.25 105 ARG A C 1
ATOM 807 O O . ARG A 1 105 ? -23.013 11.341 26.311 1.00 93.25 105 ARG A O 1
ATOM 814 N N . ILE A 1 106 ? -21.234 11.219 24.928 1.00 91.50 106 ILE A N 1
ATOM 815 C CA . ILE A 1 106 ? -21.973 10.687 23.779 1.00 91.50 106 ILE A CA 1
ATOM 816 C C . ILE A 1 106 ? -22.559 9.323 24.155 1.00 91.50 106 ILE A C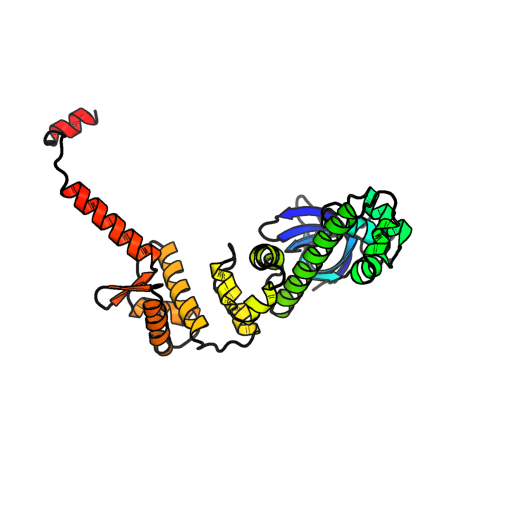 1
ATOM 818 O O . ILE A 1 106 ? -23.760 9.108 24.020 1.00 91.50 106 ILE A O 1
ATOM 822 N N . VAL A 1 107 ? -21.736 8.437 24.719 1.00 92.06 107 VAL A N 1
ATOM 823 C CA . VAL A 1 107 ? -22.197 7.113 25.147 1.00 92.06 107 VAL A CA 1
ATOM 824 C C . VAL A 1 107 ? -23.148 7.193 26.340 1.00 92.06 107 VAL A C 1
ATOM 826 O O . VAL A 1 107 ? -24.072 6.397 26.425 1.00 92.06 107 VAL A O 1
ATOM 829 N N . ALA A 1 108 ? -22.998 8.157 27.250 1.00 92.38 108 ALA A N 1
ATOM 830 C CA . ALA A 1 108 ? -23.975 8.354 28.322 1.00 92.38 108 ALA A CA 1
ATOM 831 C C . ALA A 1 108 ? -25.359 8.772 27.793 1.00 92.38 108 ALA A C 1
ATOM 833 O O . ALA A 1 108 ? -26.361 8.456 28.428 1.00 92.38 108 ALA A O 1
ATOM 834 N N . ALA A 1 109 ? -25.418 9.468 26.652 1.00 93.00 109 ALA A N 1
ATOM 835 C CA . ALA A 1 109 ? -26.669 9.890 26.029 1.00 93.00 109 ALA A CA 1
ATOM 836 C C . ALA A 1 109 ? -27.332 8.774 25.204 1.00 93.00 109 ALA A C 1
ATOM 838 O O . ALA A 1 109 ? -28.542 8.591 25.300 1.00 93.00 109 ALA A O 1
ATOM 839 N N . PHE A 1 110 ? -26.555 8.021 24.416 1.00 91.31 110 PHE A N 1
ATOM 840 C CA . PHE A 1 110 ? -27.098 7.057 23.443 1.00 91.31 110 PHE A CA 1
ATOM 841 C C . PHE A 1 110 ? -26.811 5.586 23.773 1.00 91.31 110 PHE A C 1
ATOM 843 O O . PHE A 1 110 ? -27.347 4.686 23.130 1.00 91.31 110 PHE A O 1
ATOM 850 N N . GLY A 1 111 ? -25.968 5.310 24.766 1.00 89.06 111 GLY A N 1
ATOM 851 C CA . GLY A 1 111 ? -25.598 3.956 25.167 1.00 89.06 111 GLY A CA 1
ATOM 852 C C . GLY A 1 111 ? -25.009 3.143 24.015 1.00 89.06 111 GLY A C 1
ATOM 853 O O . GLY A 1 111 ? -24.211 3.635 23.215 1.00 89.06 111 GLY A O 1
ATOM 854 N N . GLU A 1 112 ? -25.430 1.886 23.914 1.00 86.25 112 GLU A N 1
ATOM 855 C CA . GLU A 1 112 ? -25.020 0.956 22.852 1.00 86.25 112 GLU A CA 1
ATOM 856 C C . GLU A 1 112 ? -25.546 1.362 21.465 1.00 86.25 112 GLU A C 1
ATOM 858 O O . GLU A 1 112 ? -24.984 0.958 20.451 1.00 86.25 112 GLU A O 1
ATOM 863 N N . GLN A 1 113 ? -26.556 2.239 21.398 1.00 88.19 113 GLN A N 1
ATOM 864 C CA . GLN A 1 113 ? -27.090 2.755 20.135 1.00 88.19 113 GLN A CA 1
ATOM 865 C C . GLN A 1 113 ? -26.234 3.873 19.531 1.00 88.19 113 GLN A C 1
ATOM 867 O O . GLN A 1 113 ? -26.558 4.356 18.451 1.00 88.19 113 GLN A O 1
ATOM 872 N N . THR A 1 114 ? -25.140 4.293 20.178 1.00 90.06 114 THR A N 1
ATOM 873 C CA . THR A 1 114 ? -24.335 5.437 19.714 1.00 90.06 114 THR A CA 1
ATOM 874 C C . THR A 1 114 ? -23.906 5.304 18.250 1.00 90.06 114 THR A C 1
ATOM 876 O O . THR A 1 114 ? -24.047 6.263 17.500 1.00 90.06 114 THR A O 1
ATOM 879 N N . LEU A 1 115 ? -23.423 4.131 17.820 1.00 86.62 115 LEU A N 1
ATOM 880 C CA . LEU A 1 115 ? -23.008 3.935 16.423 1.00 86.62 115 LEU A CA 1
ATOM 881 C C . LEU A 1 115 ? -24.197 4.007 15.456 1.00 86.62 115 LEU A C 1
ATOM 883 O O . LEU A 1 115 ? -24.086 4.627 14.406 1.00 86.62 115 LEU A O 1
ATOM 887 N N . ALA A 1 116 ? -25.346 3.444 15.841 1.00 87.69 116 ALA A N 1
ATOM 888 C CA . ALA A 1 116 ? -26.567 3.514 15.042 1.00 87.69 116 ALA A CA 1
ATOM 889 C C . ALA A 1 116 ? -27.080 4.956 14.915 1.00 87.69 116 ALA A C 1
ATOM 891 O O . ALA A 1 116 ? -27.487 5.361 13.833 1.00 87.69 116 ALA A O 1
ATOM 892 N N . VAL A 1 117 ? -27.001 5.752 15.986 1.00 91.56 117 VAL A N 1
ATOM 893 C CA . VAL A 1 117 ? -27.324 7.186 15.951 1.00 91.56 117 VAL A CA 1
ATOM 894 C C . VAL A 1 117 ? -26.377 7.927 15.011 1.00 91.56 117 VAL A C 1
ATOM 896 O O . VAL A 1 117 ? -26.827 8.750 14.226 1.00 91.56 117 VAL A O 1
ATOM 899 N N . MET A 1 118 ? -25.079 7.621 15.036 1.00 89.50 118 MET A N 1
ATOM 900 C CA . MET A 1 118 ? -24.127 8.228 14.102 1.00 89.50 118 MET A CA 1
ATOM 901 C C . MET A 1 118 ? -24.437 7.859 12.642 1.00 89.50 118 MET A C 1
ATOM 903 O O . MET A 1 118 ? -24.312 8.713 11.771 1.00 89.50 118 MET A O 1
ATOM 907 N N . ASP A 1 119 ? -24.867 6.626 12.370 1.00 86.94 119 ASP A N 1
ATOM 908 C CA . ASP A 1 119 ? -25.161 6.161 11.009 1.00 86.94 119 ASP A CA 1
ATOM 909 C C . ASP A 1 119 ? -26.527 6.621 10.469 1.00 86.94 119 ASP A C 1
ATOM 911 O O . ASP A 1 119 ? -26.647 6.882 9.272 1.00 86.94 119 ASP A O 1
ATOM 915 N N . LEU A 1 120 ? -27.556 6.692 11.318 1.00 91.00 120 LEU A N 1
ATOM 916 C CA . LEU A 1 120 ? -28.951 6.879 10.893 1.00 91.00 120 LEU A CA 1
ATOM 917 C C . LEU A 1 120 ? -29.532 8.248 11.263 1.00 91.00 120 LEU A C 1
ATOM 919 O O . LEU A 1 120 ? -30.371 8.758 10.527 1.00 91.00 120 LEU A O 1
ATOM 923 N N . GLU A 1 121 ? -29.105 8.828 12.386 1.00 92.88 121 GLU A N 1
ATOM 924 C CA . GLU A 1 121 ? -29.692 10.043 12.975 1.00 92.88 121 GLU A CA 1
ATOM 925 C C . GLU A 1 121 ? -28.601 11.006 13.511 1.00 92.88 121 GLU A C 1
ATOM 927 O O . GLU A 1 121 ? -28.620 11.401 14.688 1.00 92.88 121 GLU A O 1
ATOM 932 N N . PRO A 1 122 ? -27.589 11.384 12.700 1.00 91.88 122 PRO A N 1
ATOM 933 C CA . PRO A 1 122 ? -26.418 12.129 13.175 1.00 91.88 122 PRO A CA 1
ATOM 934 C C . PRO A 1 122 ? -26.754 13.516 13.747 1.00 91.88 122 PRO A C 1
ATOM 936 O O . PRO A 1 122 ? -25.985 14.078 14.532 1.00 91.88 122 PRO A O 1
ATOM 939 N N . GLU A 1 123 ? -27.902 14.094 13.392 1.00 93.06 123 GLU A N 1
ATOM 940 C CA . GLU A 1 123 ? -28.432 15.332 13.964 1.00 93.06 123 GLU A CA 1
ATOM 941 C C . GLU A 1 123 ? -28.641 15.256 15.478 1.00 93.06 123 GLU A C 1
ATOM 943 O O . GLU A 1 123 ? -28.429 16.260 16.169 1.00 93.06 123 GLU A O 1
ATOM 948 N N . ARG A 1 124 ? -28.951 14.069 16.011 1.00 94.19 124 ARG A N 1
ATOM 949 C CA . ARG A 1 124 ? -29.174 13.857 17.444 1.00 94.19 124 ARG A CA 1
ATOM 950 C C . ARG A 1 124 ? -27.919 14.050 18.274 1.00 94.19 124 ARG A C 1
ATOM 952 O O . ARG A 1 124 ? -28.020 14.376 19.449 1.00 94.19 124 ARG A O 1
ATOM 959 N N . LEU A 1 125 ? -26.724 13.975 17.683 1.00 92.25 125 LEU A N 1
ATOM 960 C CA . LEU A 1 125 ? -25.472 14.261 18.396 1.00 92.25 125 LEU A CA 1
ATOM 961 C C . LEU A 1 125 ? -25.460 15.658 19.049 1.00 92.25 125 LEU A C 1
ATOM 963 O O . LEU A 1 125 ? -24.746 15.859 20.030 1.00 92.25 125 LEU A O 1
ATOM 967 N N . ILE A 1 126 ? -26.258 16.613 18.554 1.00 93.06 126 ILE A N 1
ATOM 968 C CA . ILE A 1 126 ? -26.401 17.960 19.137 1.00 93.06 126 ILE A CA 1
ATOM 969 C C . ILE A 1 126 ? -27.106 17.930 20.509 1.00 93.06 126 ILE A C 1
ATOM 971 O O . ILE A 1 126 ? -26.893 18.830 21.323 1.00 93.06 126 ILE A O 1
ATOM 975 N N . GLU A 1 127 ? -27.881 16.884 20.819 1.00 93.06 127 GLU A N 1
ATOM 976 C CA . GLU A 1 127 ? -28.479 16.663 22.147 1.00 93.06 127 GLU A CA 1
ATOM 977 C C . GLU A 1 127 ? -27.399 16.524 23.240 1.00 93.06 127 GLU A C 1
ATOM 979 O O . GLU A 1 127 ? -27.632 16.819 24.416 1.00 93.06 127 GLU A O 1
ATOM 984 N N . VAL A 1 128 ? -26.179 16.122 22.864 1.00 93.19 128 VAL A N 1
ATOM 985 C CA . VAL A 1 128 ? -25.062 15.942 23.792 1.00 93.19 128 VAL A CA 1
ATOM 986 C C . VAL A 1 128 ? -24.417 17.284 24.134 1.00 93.19 128 VAL A C 1
ATOM 988 O O . VAL A 1 128 ? -23.838 17.985 23.299 1.00 93.19 128 VAL A O 1
ATOM 991 N N . LYS A 1 129 ? -24.407 17.615 25.430 1.00 91.06 129 LYS A N 1
ATOM 992 C CA . LYS A 1 129 ? -23.800 18.849 25.947 1.00 91.06 129 LYS A CA 1
ATOM 993 C C . LYS A 1 129 ? -22.339 19.023 25.495 1.00 91.06 129 LYS A C 1
ATOM 995 O O . LYS A 1 129 ? -21.425 18.329 25.957 1.00 91.06 129 LYS A O 1
ATOM 1000 N N . GLY A 1 130 ? -22.107 20.067 24.697 1.00 87.94 130 GLY A N 1
ATOM 1001 C CA . GLY A 1 130 ? -20.786 20.460 24.194 1.00 87.94 130 GLY A CA 1
ATOM 1002 C C . GLY A 1 130 ? -20.510 20.068 22.738 1.00 87.94 130 GLY A C 1
ATOM 1003 O O . GLY A 1 130 ? -19.395 20.321 22.255 1.00 87.94 130 GLY A O 1
ATOM 1004 N N . ILE A 1 131 ? -21.504 19.492 22.053 1.00 91.06 131 ILE A N 1
ATOM 1005 C CA . ILE A 1 131 ? -21.514 19.259 20.609 1.00 91.06 131 ILE A CA 1
ATOM 1006 C C . ILE A 1 131 ? -22.361 20.347 19.944 1.00 91.06 131 ILE A C 1
ATOM 1008 O O . ILE A 1 131 ? -23.570 20.419 20.121 1.00 91.06 131 ILE A O 1
ATOM 1012 N N . SER A 1 132 ? -21.704 21.239 19.202 1.00 91.31 132 SER A N 1
ATOM 1013 C CA . SER A 1 132 ? -22.371 22.179 18.297 1.00 91.31 132 SER A CA 1
ATOM 1014 C C . SER A 1 132 ? -22.582 21.532 16.926 1.00 91.31 132 SER A C 1
ATOM 1016 O O . SER A 1 132 ? -21.939 20.529 16.625 1.00 91.31 132 SER A O 1
ATOM 1018 N N . ALA A 1 133 ? -23.396 22.146 16.061 1.00 90.81 133 ALA A N 1
ATOM 1019 C CA . ALA A 1 133 ? -23.570 21.700 14.673 1.00 90.81 133 ALA A CA 1
ATOM 1020 C C . ALA A 1 133 ? -22.223 21.519 13.943 1.00 90.81 133 ALA A C 1
ATOM 1022 O O . ALA A 1 133 ? -21.945 20.452 13.412 1.00 90.81 133 ALA A O 1
ATOM 1023 N N . SER A 1 134 ? -21.325 22.505 14.044 1.00 89.06 134 SER A N 1
ATOM 1024 C CA . SER A 1 134 ? -19.975 22.421 13.465 1.00 89.06 134 SER A CA 1
ATOM 1025 C C . SER A 1 134 ? -19.137 21.274 14.050 1.00 89.06 134 SER A C 1
ATOM 1027 O O . SER A 1 134 ? -18.399 20.614 13.321 1.00 89.06 134 SER A O 1
ATOM 1029 N N . LYS A 1 135 ? -19.253 20.994 15.357 1.00 88.25 135 LYS A N 1
ATOM 1030 C CA . LYS A 1 135 ? -18.530 19.873 15.973 1.00 88.25 135 LYS A CA 1
ATOM 1031 C C . LYS A 1 135 ? -19.115 18.525 15.558 1.00 88.25 135 LYS A C 1
ATOM 1033 O O . LYS A 1 135 ? -18.341 17.607 15.318 1.00 88.25 135 LYS A O 1
ATOM 1038 N N . ARG A 1 136 ? -20.442 18.411 15.453 1.00 91.31 136 ARG A N 1
ATOM 1039 C CA . ARG A 1 136 ? -21.107 17.237 14.875 1.00 91.31 136 ARG A CA 1
ATOM 1040 C C . ARG A 1 136 ? -20.568 16.983 13.469 1.00 91.31 136 ARG A C 1
ATOM 1042 O O . ARG A 1 136 ? -20.152 15.867 13.202 1.00 91.31 136 ARG A O 1
ATOM 1049 N N . ASP A 1 137 ? -20.504 18.000 12.613 1.00 89.56 137 ASP A N 1
ATOM 1050 C CA . ASP A 1 137 ? -20.038 17.826 11.229 1.00 89.56 137 ASP A CA 1
ATOM 1051 C C . ASP A 1 137 ? -18.590 17.316 11.182 1.00 89.56 137 ASP A C 1
ATOM 1053 O O . ASP A 1 137 ? -18.282 16.380 10.448 1.00 89.56 137 ASP A O 1
ATOM 1057 N N . ALA A 1 138 ? -17.712 17.856 12.034 1.00 87.25 138 ALA A N 1
ATOM 1058 C CA . ALA A 1 138 ? -16.337 17.373 12.161 1.00 87.25 138 ALA A CA 1
ATOM 1059 C C . ALA A 1 138 ? -16.257 15.919 12.671 1.00 87.25 138 ALA A C 1
ATOM 1061 O O . ALA A 1 138 ? -15.449 15.134 12.174 1.00 87.25 138 ALA A O 1
ATOM 1062 N N . ILE A 1 139 ? -17.103 15.550 13.639 1.00 88.50 139 ILE A N 1
ATOM 1063 C CA . ILE A 1 139 ? -17.213 14.174 14.140 1.00 88.50 139 ILE A CA 1
ATOM 1064 C C . ILE A 1 139 ? -17.663 13.235 13.016 1.00 88.50 139 ILE A C 1
ATOM 1066 O O . ILE A 1 139 ? -17.050 12.189 12.820 1.00 88.50 139 ILE A O 1
ATOM 1070 N N . MET A 1 140 ? -18.683 13.630 12.253 1.00 89.62 140 MET A N 1
ATOM 1071 C CA . MET A 1 140 ? -19.239 12.824 11.168 1.00 89.62 140 MET A CA 1
ATOM 1072 C C . MET A 1 140 ? -18.260 12.637 10.010 1.00 89.62 140 MET A C 1
ATOM 1074 O O . MET A 1 140 ? -18.178 11.543 9.464 1.00 89.62 140 MET A O 1
ATOM 1078 N N . GLN A 1 141 ? -17.446 13.644 9.686 1.00 87.38 141 GLN A N 1
ATOM 1079 C CA . GLN A 1 141 ? -16.363 13.488 8.708 1.00 87.38 141 GLN A CA 1
ATOM 1080 C C . GLN A 1 141 ? -15.327 12.450 9.159 1.00 87.38 141 GLN A C 1
ATOM 1082 O O . GLN A 1 141 ? -14.883 11.624 8.364 1.00 87.38 141 GLN A O 1
ATOM 1087 N N . GLY A 1 142 ? -14.942 12.477 10.440 1.00 85.19 142 GLY A N 1
ATOM 1088 C CA . GLY A 1 142 ? -14.027 11.486 11.005 1.00 85.19 142 GLY A CA 1
ATOM 1089 C C . GLY A 1 142 ? -14.631 10.081 11.042 1.00 85.19 142 GLY A C 1
ATOM 1090 O O . GLY A 1 142 ? -13.939 9.112 10.737 1.00 85.19 142 GLY A O 1
ATOM 1091 N N . TRP A 1 143 ? -15.916 9.982 11.387 1.00 86.38 143 TRP A N 1
ATOM 1092 C CA . TRP A 1 143 ? -16.665 8.728 11.396 1.00 86.38 143 TRP A CA 1
ATOM 1093 C C . TRP A 1 143 ? -16.736 8.104 10.004 1.00 86.38 143 TRP A C 1
ATOM 1095 O O . TRP A 1 143 ? -16.369 6.943 9.841 1.00 86.38 143 TRP A O 1
ATOM 1105 N N . GLU A 1 144 ? -17.112 8.890 8.996 1.00 86.81 144 GLU A N 1
ATOM 1106 C CA . GLU A 1 144 ? -17.220 8.403 7.623 1.00 86.81 144 GLU A CA 1
ATOM 1107 C C . GLU A 1 144 ? -15.860 7.962 7.081 1.00 86.81 144 GLU A C 1
ATOM 1109 O O . GLU A 1 144 ? -15.727 6.846 6.588 1.00 86.81 144 GLU A O 1
ATOM 1114 N N . ALA A 1 145 ? -14.811 8.764 7.287 1.00 85.88 145 ALA A N 1
ATOM 1115 C CA . ALA A 1 145 ? -13.460 8.380 6.888 1.00 85.88 145 ALA A CA 1
ATOM 1116 C C . ALA A 1 145 ? -13.012 7.054 7.525 1.00 85.88 145 ALA A C 1
ATOM 1118 O O . ALA A 1 145 ? -12.386 6.222 6.871 1.00 85.88 145 ALA A O 1
ATOM 1119 N N . GLN A 1 146 ? -13.342 6.832 8.800 1.00 82.75 146 GLN A N 1
ATOM 1120 C CA . GLN A 1 146 ? -13.004 5.589 9.488 1.00 82.75 146 GLN A CA 1
ATOM 1121 C C . GLN A 1 146 ? -13.800 4.392 8.949 1.00 82.75 146 GLN A C 1
ATOM 1123 O O . GLN A 1 146 ? -13.245 3.297 8.827 1.00 82.75 146 GLN A O 1
ATOM 1128 N N . ARG A 1 147 ? -15.079 4.581 8.598 1.00 85.00 147 ARG A N 1
ATOM 1129 C CA . ARG A 1 147 ? -15.903 3.536 7.967 1.00 85.00 147 ARG A CA 1
ATOM 1130 C C . ARG A 1 147 ? -15.325 3.119 6.624 1.00 85.00 147 ARG A C 1
ATOM 1132 O O . ARG A 1 147 ? -15.204 1.924 6.370 1.00 85.00 147 ARG A O 1
ATOM 1139 N N . GLU A 1 148 ? -14.909 4.079 5.810 1.00 88.88 148 GLU A N 1
ATOM 1140 C CA . GLU A 1 148 ? -14.312 3.809 4.502 1.00 88.88 148 GLU A CA 1
ATOM 1141 C C . GLU A 1 148 ? -12.971 3.086 4.613 1.00 88.88 148 GLU A C 1
ATOM 1143 O O . GLU A 1 148 ? -12.769 2.057 3.969 1.00 88.88 148 GLU A O 1
ATOM 1148 N N . VAL A 1 149 ? -12.089 3.530 5.515 1.00 87.62 149 VAL A N 1
ATOM 1149 C CA . VAL A 1 149 ? -10.842 2.804 5.810 1.00 87.62 149 VAL A CA 1
ATOM 1150 C C . VAL A 1 149 ? -11.141 1.361 6.224 1.00 87.62 149 VAL A C 1
ATOM 1152 O O . VAL A 1 149 ? -10.476 0.441 5.748 1.00 87.62 149 VAL A O 1
ATOM 1155 N N . ARG A 1 150 ? -12.161 1.133 7.061 1.00 83.25 150 ARG A N 1
ATOM 1156 C CA . ARG A 1 150 ? -12.561 -0.218 7.476 1.00 83.25 150 ARG A CA 1
ATOM 1157 C C . ARG A 1 150 ? -13.084 -1.058 6.307 1.00 83.25 150 ARG A C 1
ATOM 1159 O O . ARG A 1 150 ? -12.731 -2.231 6.223 1.00 83.25 150 ARG A O 1
ATOM 1166 N N . LYS A 1 151 ? -13.881 -0.487 5.398 1.00 87.94 151 LYS A N 1
ATOM 1167 C CA . LYS A 1 151 ? -14.337 -1.183 4.181 1.00 87.94 151 LYS A CA 1
ATOM 1168 C C . LYS A 1 151 ? -13.152 -1.628 3.324 1.00 87.94 151 LYS A C 1
ATOM 1170 O O . LYS A 1 151 ? -13.100 -2.788 2.927 1.00 87.94 151 LYS A O 1
ATOM 1175 N N . ILE A 1 152 ? -12.173 -0.745 3.112 1.00 90.69 152 ILE A N 1
ATOM 1176 C CA . ILE A 1 152 ? -10.950 -1.067 2.362 1.00 90.69 152 ILE A CA 1
ATOM 1177 C C . ILE A 1 152 ? -10.161 -2.174 3.071 1.00 90.69 152 ILE A C 1
ATOM 1179 O O . ILE A 1 152 ? -9.702 -3.103 2.419 1.00 90.69 152 ILE A O 1
ATOM 1183 N N . MET A 1 153 ? -10.029 -2.130 4.402 1.00 84.44 153 MET A N 1
ATOM 1184 C CA . MET A 1 153 ? -9.353 -3.193 5.159 1.00 84.44 153 MET A CA 1
ATOM 1185 C C . MET A 1 153 ? -10.001 -4.561 4.952 1.00 84.44 153 MET A C 1
ATOM 1187 O O . MET A 1 153 ? -9.292 -5.528 4.686 1.00 84.44 153 MET A O 1
ATOM 1191 N N . LEU A 1 154 ? -11.330 -4.635 5.072 1.00 84.31 154 LEU A N 1
ATOM 1192 C CA . LEU A 1 154 ? -12.076 -5.880 4.885 1.00 84.31 154 LEU A CA 1
ATOM 1193 C C . LEU A 1 154 ? -11.941 -6.396 3.452 1.00 84.31 154 LEU A C 1
ATOM 1195 O O . LEU A 1 154 ? -11.766 -7.593 3.254 1.00 84.31 154 LEU A O 1
ATOM 1199 N N . PHE A 1 155 ? -11.967 -5.493 2.470 1.00 88.75 155 PHE A N 1
ATOM 1200 C CA . PHE A 1 155 ? -11.733 -5.830 1.072 1.00 88.75 155 PHE A CA 1
ATOM 1201 C C . PHE A 1 155 ? -10.333 -6.424 0.857 1.00 88.75 155 PHE A C 1
ATOM 1203 O O . PHE A 1 155 ? -10.212 -7.505 0.296 1.00 88.75 155 PHE A O 1
ATOM 1210 N N . LEU A 1 156 ? -9.277 -5.772 1.357 1.00 87.25 156 LEU A N 1
ATOM 1211 C CA . LEU A 1 156 ? -7.909 -6.288 1.235 1.00 87.25 156 LEU A CA 1
ATOM 1212 C C . LEU A 1 156 ? -7.753 -7.650 1.915 1.00 87.25 156 LEU A C 1
ATOM 1214 O O . LEU A 1 156 ? -7.165 -8.551 1.333 1.00 87.25 156 LEU A O 1
ATOM 1218 N N . GLN A 1 157 ? -8.316 -7.815 3.114 1.00 82.94 157 GLN A N 1
ATOM 1219 C CA . GLN A 1 157 ? -8.258 -9.075 3.852 1.00 82.94 157 GLN A CA 1
ATOM 1220 C C . GLN A 1 157 ? -8.987 -10.209 3.125 1.00 82.94 157 GLN A C 1
ATOM 1222 O O . GLN A 1 157 ? -8.499 -11.336 3.126 1.00 82.94 157 GLN A O 1
ATOM 1227 N N . ALA A 1 158 ? -10.131 -9.915 2.499 1.00 85.19 158 ALA A N 1
ATOM 1228 C CA . ALA A 1 158 ? -10.877 -10.880 1.695 1.00 85.19 158 ALA A CA 1
ATOM 1229 C C . ALA A 1 158 ? -10.101 -11.352 0.453 1.00 85.19 158 ALA A C 1
ATOM 1231 O O . ALA A 1 158 ? -10.372 -12.441 -0.037 1.00 85.19 158 ALA A O 1
ATOM 1232 N N . HIS A 1 159 ? -9.134 -10.555 -0.012 1.00 87.31 159 HIS A N 1
ATOM 1233 C CA . HIS A 1 159 ? -8.222 -10.868 -1.114 1.00 87.31 159 HIS A CA 1
ATOM 1234 C C . HIS A 1 159 ? -6.790 -11.161 -0.629 1.00 87.31 159 HIS A C 1
ATOM 1236 O O . HIS A 1 159 ? -5.830 -10.923 -1.352 1.00 87.31 159 HIS A O 1
ATOM 1242 N N . GLU A 1 160 ? -6.626 -11.602 0.623 1.00 82.44 160 GLU A N 1
ATOM 1243 C CA . GLU A 1 160 ? -5.338 -12.009 1.213 1.00 82.44 160 GLU A CA 1
ATOM 1244 C C . GLU A 1 160 ? -4.215 -10.945 1.175 1.00 82.44 160 GLU A C 1
ATOM 1246 O O . GLU A 1 160 ? -3.031 -11.241 1.345 1.00 82.44 160 GLU A O 1
ATOM 1251 N N . VAL A 1 161 ? -4.572 -9.666 1.032 1.00 82.88 161 VAL A N 1
ATOM 1252 C CA . VAL A 1 161 ? -3.641 -8.534 1.066 1.00 82.88 161 VAL A CA 1
ATOM 1253 C C . VAL A 1 161 ? -3.598 -7.911 2.457 1.00 82.88 161 VAL A C 1
ATOM 1255 O O . VAL A 1 161 ? -4.606 -7.771 3.150 1.00 82.88 161 VAL A O 1
ATOM 1258 N N . SER A 1 162 ? -2.404 -7.465 2.863 1.00 80.94 162 SER A N 1
ATOM 1259 C CA . SER A 1 162 ? -2.194 -6.813 4.158 1.00 80.94 162 SER A CA 1
ATOM 1260 C C . SER A 1 162 ? -3.123 -5.601 4.358 1.00 80.94 162 SER A C 1
ATOM 1262 O O . SER A 1 162 ? -2.988 -4.599 3.642 1.00 80.94 162 SER A O 1
ATOM 1264 N N . PRO A 1 163 ? -3.975 -5.591 5.404 1.00 81.19 163 PRO A N 1
ATOM 1265 C CA . PRO A 1 163 ? -4.868 -4.464 5.677 1.00 81.19 163 PRO A CA 1
ATOM 1266 C C . PRO A 1 163 ? -4.132 -3.191 6.133 1.00 81.19 163 PRO A C 1
ATOM 1268 O O . PRO A 1 163 ? -4.743 -2.130 6.261 1.00 81.19 163 PRO A O 1
ATOM 1271 N N . SER A 1 164 ? -2.810 -3.254 6.356 1.00 80.12 164 SER A N 1
ATOM 1272 C CA . SER A 1 164 ? -1.981 -2.090 6.709 1.00 80.12 164 SER A CA 1
ATOM 1273 C C . SER A 1 164 ? -1.915 -1.024 5.622 1.00 80.12 164 SER A C 1
ATOM 1275 O O . SER A 1 164 ? -1.653 0.140 5.923 1.00 80.12 164 SER A O 1
ATOM 1277 N N . LEU A 1 165 ? -2.221 -1.391 4.379 1.00 83.69 165 LEU A N 1
ATOM 1278 C CA . LEU A 1 165 ? -2.266 -0.462 3.256 1.00 83.69 165 LEU A CA 1
ATOM 1279 C C . LEU A 1 165 ? -3.553 0.363 3.214 1.00 83.69 165 LEU A C 1
ATOM 1281 O O . LEU A 1 165 ? -3.558 1.431 2.608 1.00 83.69 165 LEU A O 1
ATOM 1285 N N . ALA A 1 166 ? -4.623 -0.073 3.885 1.00 87.38 166 ALA A N 1
ATOM 1286 C CA . ALA A 1 166 ? -5.949 0.525 3.743 1.00 87.38 166 ALA A CA 1
ATOM 1287 C C . ALA A 1 166 ? -5.979 2.025 4.049 1.00 87.38 166 ALA A C 1
ATOM 1289 O O . ALA A 1 166 ? -6.628 2.788 3.339 1.00 87.38 166 ALA A O 1
ATOM 1290 N N . ARG A 1 167 ? -5.238 2.464 5.076 1.00 86.50 167 ARG A N 1
ATOM 1291 C CA . ARG A 1 167 ? -5.160 3.888 5.413 1.00 86.50 167 ARG A CA 1
ATOM 1292 C C . ARG A 1 167 ? -4.476 4.693 4.308 1.00 86.50 167 ARG A C 1
ATOM 1294 O O . ARG A 1 167 ? -4.994 5.733 3.929 1.00 86.50 167 ARG A O 1
ATOM 1301 N N . LYS A 1 168 ? -3.364 4.185 3.764 1.00 87.06 168 LYS A N 1
ATOM 1302 C CA . LYS A 1 168 ? -2.629 4.835 2.668 1.00 87.06 168 LYS A CA 1
ATOM 1303 C C . LYS A 1 168 ? -3.473 4.903 1.395 1.00 87.06 168 LYS A C 1
ATOM 1305 O O . LYS A 1 168 ? -3.512 5.939 0.751 1.00 87.06 168 LYS A O 1
ATOM 1310 N N . ILE A 1 169 ? -4.187 3.823 1.078 1.00 91.12 169 ILE A N 1
ATOM 1311 C CA . ILE A 1 169 ? -5.124 3.762 -0.052 1.00 91.12 169 ILE A CA 1
ATOM 1312 C C . ILE A 1 169 ? -6.232 4.803 0.119 1.00 91.12 169 ILE A C 1
ATOM 1314 O O . ILE A 1 169 ? -6.502 5.564 -0.805 1.00 91.12 169 ILE A O 1
ATOM 1318 N N . TYR A 1 170 ? -6.842 4.872 1.304 1.00 91.25 170 TYR A N 1
ATOM 1319 C CA . TYR A 1 170 ? -7.876 5.862 1.593 1.00 91.25 170 TYR A CA 1
ATOM 1320 C C . TYR A 1 170 ? -7.350 7.298 1.504 1.00 91.25 170 TYR A C 1
ATOM 1322 O O . TYR A 1 170 ? -8.025 8.165 0.961 1.00 91.25 170 TYR A O 1
ATOM 1330 N N . ASP A 1 171 ? -6.148 7.566 2.015 1.00 89.62 171 ASP A N 1
ATOM 1331 C CA . ASP A 1 171 ? -5.573 8.911 1.975 1.00 89.62 171 ASP A CA 1
ATOM 1332 C C . ASP A 1 171 ? -5.291 9.382 0.524 1.00 89.62 171 ASP A C 1
ATOM 1334 O O . ASP A 1 171 ? -5.244 10.589 0.290 1.00 89.62 171 ASP A O 1
ATOM 1338 N N . VAL A 1 172 ? -5.156 8.461 -0.445 1.00 93.44 172 VAL A N 1
ATOM 1339 C CA . VAL A 1 172 ? -4.973 8.765 -1.881 1.00 93.44 172 VAL A CA 1
ATOM 1340 C C . VAL A 1 172 ? -6.302 8.830 -2.646 1.00 93.44 172 VAL A C 1
ATOM 1342 O O . VAL A 1 172 ? -6.529 9.791 -3.377 1.00 93.44 172 VAL A O 1
ATOM 1345 N N . TYR A 1 173 ? -7.188 7.840 -2.485 1.00 93.44 173 TYR A N 1
ATOM 1346 C CA . TYR A 1 173 ? -8.398 7.695 -3.316 1.00 93.44 173 TYR A CA 1
ATOM 1347 C C . TYR A 1 173 ? -9.719 7.984 -2.590 1.00 93.44 173 TYR A C 1
ATOM 1349 O O . TYR A 1 173 ? -10.773 8.041 -3.219 1.00 93.44 173 TYR A O 1
ATOM 1357 N N . GLY A 1 174 ? -9.700 8.139 -1.267 1.00 92.44 174 GLY A N 1
ATOM 1358 C CA . GLY A 1 174 ? -10.897 8.369 -0.464 1.00 92.44 174 GLY A CA 1
ATOM 1359 C C . GLY A 1 174 ? -11.936 7.252 -0.608 1.00 92.44 174 GLY A C 1
ATOM 1360 O O . GLY A 1 174 ? -11.627 6.071 -0.452 1.00 92.44 174 GLY A O 1
ATOM 1361 N N . GLN A 1 175 ? -13.178 7.648 -0.894 1.00 90.75 175 GLN A N 1
ATOM 1362 C CA . GLN A 1 175 ? -14.334 6.751 -1.036 1.00 90.75 175 GLN A CA 1
ATOM 1363 C C . GLN A 1 175 ? -14.267 5.879 -2.299 1.00 90.75 175 GLN A C 1
ATOM 1365 O O . GLN A 1 175 ? -14.825 4.784 -2.324 1.00 90.75 175 GLN A O 1
ATOM 1370 N N . ASP A 1 176 ? -13.540 6.322 -3.328 1.00 92.94 176 ASP A N 1
ATOM 1371 C CA . ASP A 1 176 ? -13.443 5.618 -4.611 1.00 92.94 176 ASP A CA 1
ATOM 1372 C C . ASP A 1 176 ? -12.399 4.491 -4.598 1.00 92.94 176 ASP A C 1
ATOM 1374 O O . ASP A 1 176 ? -12.265 3.753 -5.574 1.00 92.94 176 ASP A O 1
ATOM 1378 N N . ALA A 1 177 ? -11.677 4.321 -3.485 1.00 93.88 177 ALA A N 1
ATOM 1379 C CA . ALA A 1 177 ? -10.576 3.374 -3.329 1.00 93.88 177 ALA A CA 1
ATOM 1380 C C . ALA A 1 177 ? -10.881 1.967 -3.862 1.00 93.88 177 ALA A C 1
ATOM 1382 O O . ALA A 1 177 ? -10.122 1.438 -4.670 1.00 93.88 177 ALA A O 1
ATOM 1383 N N . ILE A 1 178 ? -11.992 1.360 -3.431 1.00 92.81 178 ILE A N 1
ATOM 1384 C CA . ILE A 1 178 ? -12.355 -0.004 -3.847 1.00 92.81 178 ILE A CA 1
ATOM 1385 C C . ILE A 1 178 ? -12.650 -0.048 -5.352 1.00 92.81 178 ILE A C 1
ATOM 1387 O O . ILE A 1 178 ? -12.194 -0.964 -6.030 1.00 92.81 178 ILE A O 1
ATOM 1391 N N . GLY A 1 179 ? -13.352 0.956 -5.886 1.00 93.25 179 GLY A N 1
ATOM 1392 C CA . GLY A 1 179 ? -13.673 1.031 -7.313 1.00 93.25 179 GLY A CA 1
ATOM 1393 C C . GLY A 1 179 ? -12.425 1.175 -8.186 1.00 93.25 179 GLY A C 1
ATOM 1394 O O . GLY A 1 179 ? -12.290 0.469 -9.184 1.00 93.25 179 GLY A O 1
ATOM 1395 N N . VAL A 1 180 ? -11.478 2.028 -7.780 1.00 92.12 180 VAL A N 1
ATOM 1396 C CA . VAL A 1 180 ? -10.181 2.185 -8.461 1.00 92.12 180 VAL A CA 1
ATOM 1397 C C . VAL A 1 180 ? -9.401 0.871 -8.446 1.00 92.12 180 VAL A C 1
ATOM 1399 O O . VAL A 1 180 ? -8.900 0.447 -9.487 1.00 92.12 180 VAL A O 1
ATOM 1402 N N . ILE A 1 181 ? -9.346 0.196 -7.294 1.00 91.75 181 ILE A N 1
ATOM 1403 C CA . ILE A 1 181 ? -8.651 -1.088 -7.153 1.00 91.75 181 ILE A CA 1
ATOM 1404 C C . ILE A 1 181 ? -9.271 -2.159 -8.050 1.00 91.75 181 ILE A C 1
ATOM 1406 O O . ILE A 1 181 ? -8.544 -2.858 -8.745 1.00 91.75 181 ILE A O 1
ATOM 1410 N N . GLN A 1 182 ? -10.598 -2.283 -8.065 1.00 90.75 182 GLN A N 1
ATOM 1411 C CA . GLN A 1 182 ? -11.289 -3.266 -8.902 1.00 90.75 182 GLN A CA 1
ATOM 1412 C C . GLN A 1 182 ? -11.096 -2.999 -10.398 1.00 90.75 182 GLN A C 1
ATOM 1414 O O . GLN A 1 182 ? -11.018 -3.943 -11.181 1.00 90.75 182 GLN A O 1
ATOM 1419 N N . ALA A 1 183 ? -11.010 -1.729 -10.800 1.00 89.69 183 ALA A N 1
ATOM 1420 C CA . ALA A 1 183 ? -10.776 -1.359 -12.190 1.00 89.69 183 ALA A CA 1
ATOM 1421 C C . ALA A 1 183 ? -9.326 -1.622 -12.632 1.00 89.69 183 ALA A C 1
ATOM 1423 O O . ALA A 1 183 ? -9.101 -2.098 -13.745 1.00 89.69 183 ALA A O 1
ATOM 1424 N N . ASN A 1 184 ? -8.343 -1.297 -11.785 1.00 88.31 184 ASN A N 1
ATOM 1425 C CA . ASN A 1 184 ? -6.925 -1.501 -12.072 1.00 88.31 184 ASN A CA 1
ATOM 1426 C C . ASN A 1 184 ? -6.092 -1.658 -10.778 1.00 88.31 184 ASN A C 1
ATOM 1428 O O . ASN A 1 184 ? -5.593 -0.663 -10.242 1.00 88.31 184 ASN A O 1
ATOM 1432 N N . PRO A 1 185 ? -5.850 -2.893 -10.305 1.00 91.25 185 PRO A N 1
ATOM 1433 C CA . PRO A 1 185 ? -5.090 -3.145 -9.075 1.00 91.25 185 PRO A CA 1
ATOM 1434 C C . PRO A 1 185 ? -3.638 -2.647 -9.138 1.00 91.25 185 PRO A C 1
ATOM 1436 O O . PRO A 1 185 ? -3.075 -2.228 -8.125 1.00 91.25 185 PRO A O 1
ATOM 1439 N N . TYR A 1 186 ? -3.036 -2.624 -10.334 1.00 91.38 186 TYR A N 1
ATOM 1440 C CA . TYR A 1 186 ? -1.662 -2.154 -10.554 1.00 91.38 186 TYR A CA 1
ATOM 1441 C C . TYR A 1 186 ? -1.501 -0.637 -10.383 1.00 91.38 186 TYR A C 1
ATOM 1443 O O . TYR A 1 186 ? -0.377 -0.146 -10.285 1.00 91.38 186 TYR A O 1
ATOM 1451 N N . GLN A 1 187 ? -2.602 0.117 -10.289 1.00 89.44 187 GLN A N 1
ATOM 1452 C CA . GLN A 1 187 ? -2.565 1.537 -9.933 1.00 89.44 187 GLN A CA 1
ATOM 1453 C C . GLN A 1 187 ? -1.970 1.750 -8.528 1.00 89.44 187 GLN A C 1
ATOM 1455 O O . GLN A 1 187 ? -1.288 2.742 -8.277 1.00 89.44 187 GLN A O 1
ATOM 1460 N N . LEU A 1 188 ? -2.159 0.784 -7.618 1.00 90.19 188 LEU A N 1
ATOM 1461 C CA . LEU A 1 188 ? -1.627 0.858 -6.257 1.00 90.19 188 LEU A CA 1
ATOM 1462 C C . LEU A 1 188 ? -0.097 0.949 -6.217 1.00 90.19 188 LEU A C 1
ATOM 1464 O O . LEU A 1 188 ? 0.431 1.660 -5.370 1.00 90.19 188 LEU A O 1
ATOM 1468 N N . GLU A 1 189 ? 0.604 0.267 -7.126 1.00 88.50 189 GLU A N 1
ATOM 1469 C CA . GLU A 1 189 ? 2.071 0.320 -7.211 1.00 88.50 189 GLU A CA 1
ATOM 1470 C C . GLU A 1 189 ? 2.575 1.722 -7.584 1.00 88.50 189 GLU A C 1
ATOM 1472 O O . GLU A 1 189 ? 3.632 2.152 -7.128 1.00 88.50 189 GLU A O 1
ATOM 1477 N N . GLN A 1 190 ? 1.817 2.442 -8.413 1.00 81.00 190 GLN A N 1
ATOM 1478 C CA . GLN A 1 190 ? 2.219 3.751 -8.928 1.00 81.00 190 GLN A CA 1
ATOM 1479 C C . GLN A 1 190 ? 1.943 4.861 -7.915 1.00 81.00 190 GLN A C 1
ATOM 1481 O O . GLN A 1 190 ? 2.793 5.722 -7.688 1.00 81.00 190 GLN A O 1
ATOM 1486 N N . ASP A 1 191 ? 0.769 4.816 -7.287 1.00 87.94 191 ASP A N 1
ATOM 1487 C CA . ASP A 1 191 ? 0.269 5.938 -6.495 1.00 87.94 191 ASP A CA 1
ATOM 1488 C C . ASP A 1 191 ? 0.567 5.787 -4.995 1.00 87.94 191 ASP A C 1
ATOM 1490 O O . ASP A 1 191 ? 0.517 6.770 -4.250 1.00 87.94 191 ASP A O 1
ATOM 1494 N N . ILE A 1 192 ? 0.891 4.575 -4.520 1.00 85.81 192 ILE A N 1
ATOM 1495 C CA . ILE A 1 192 ? 1.052 4.299 -3.088 1.00 85.81 192 ILE A CA 1
ATOM 1496 C C . ILE A 1 192 ? 2.455 3.814 -2.755 1.00 85.81 192 ILE A C 1
ATOM 1498 O O . ILE A 1 192 ? 2.840 2.666 -2.977 1.00 85.81 192 ILE A O 1
ATOM 1502 N N . TYR A 1 193 ? 3.191 4.678 -2.059 1.00 78.81 193 TYR A N 1
ATOM 1503 C CA . TYR A 1 193 ? 4.503 4.336 -1.534 1.00 78.81 193 TYR A CA 1
ATOM 1504 C C . TYR A 1 193 ? 4.459 3.120 -0.590 1.00 78.81 193 TYR A C 1
ATOM 1506 O O . TYR A 1 193 ? 3.753 3.097 0.429 1.00 78.81 193 TYR A O 1
ATOM 1514 N N . GLY A 1 194 ? 5.282 2.121 -0.910 1.00 74.25 194 GLY A N 1
ATOM 1515 C CA . GLY A 1 194 ? 5.390 0.866 -0.168 1.00 74.25 194 GLY A CA 1
ATOM 1516 C C . GLY A 1 194 ? 4.469 -0.248 -0.672 1.00 74.25 194 GLY A C 1
ATOM 1517 O O . GLY A 1 194 ? 4.517 -1.342 -0.114 1.00 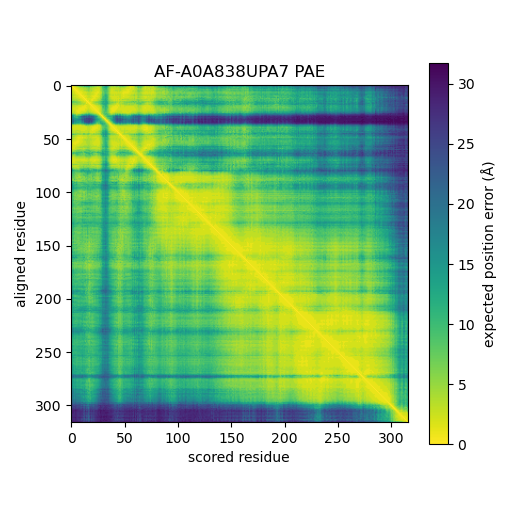74.25 194 GLY A O 1
ATOM 1518 N N . VAL A 1 195 ? 3.668 -0.008 -1.716 1.00 83.56 195 VAL A N 1
ATOM 1519 C CA . VAL A 1 195 ? 3.022 -1.082 -2.478 1.00 83.56 195 VAL A CA 1
ATOM 1520 C C . VAL A 1 195 ? 3.927 -1.447 -3.646 1.00 83.56 195 VAL A C 1
ATOM 1522 O O . VAL A 1 195 ? 4.160 -0.638 -4.534 1.00 83.56 195 VAL A O 1
ATOM 1525 N N . GLY A 1 196 ? 4.474 -2.660 -3.624 1.00 85.12 196 GLY A N 1
ATOM 1526 C CA . GLY A 1 196 ? 5.264 -3.187 -4.735 1.00 85.12 196 GLY A CA 1
ATOM 1527 C C . GLY A 1 196 ? 4.422 -4.031 -5.686 1.00 85.12 196 GLY A C 1
ATOM 1528 O O . GLY A 1 196 ? 3.344 -4.504 -5.316 1.00 85.12 196 GLY A O 1
ATOM 1529 N N . PHE A 1 197 ? 4.979 -4.299 -6.869 1.00 89.56 197 PHE A N 1
ATOM 1530 C CA . PHE A 1 197 ? 4.390 -5.168 -7.891 1.00 89.56 197 PHE A CA 1
ATOM 1531 C C . PHE A 1 197 ? 3.809 -6.467 -7.321 1.00 89.56 197 PHE A C 1
ATOM 1533 O O . PHE A 1 197 ? 2.658 -6.773 -7.583 1.00 89.56 197 PHE A O 1
ATOM 1540 N N . LYS A 1 198 ? 4.551 -7.199 -6.476 1.00 88.38 198 LYS A N 1
ATOM 1541 C CA . LYS A 1 198 ? 4.090 -8.486 -5.915 1.00 88.38 198 LYS A CA 1
ATOM 1542 C C . LYS A 1 198 ? 2.768 -8.374 -5.151 1.00 88.38 198 LYS A C 1
ATOM 1544 O O . LYS A 1 198 ? 1.927 -9.257 -5.257 1.00 88.38 198 LYS A O 1
ATOM 1549 N N . THR A 1 199 ? 2.581 -7.294 -4.394 1.00 88.00 199 THR A N 1
ATOM 1550 C CA . THR A 1 199 ? 1.343 -7.063 -3.640 1.00 88.00 199 THR A CA 1
ATOM 1551 C C . THR A 1 199 ? 0.190 -6.702 -4.573 1.00 88.00 199 THR A C 1
ATOM 1553 O O . THR A 1 199 ? -0.921 -7.190 -4.386 1.00 88.00 199 THR A O 1
ATOM 1556 N N . ALA A 1 200 ? 0.450 -5.864 -5.580 1.00 91.12 200 ALA A N 1
ATOM 1557 C CA . ALA A 1 200 ? -0.547 -5.506 -6.584 1.00 91.12 200 ALA A CA 1
ATOM 1558 C C . ALA A 1 200 ? -0.923 -6.704 -7.478 1.00 91.12 200 ALA A C 1
ATOM 1560 O O . ALA A 1 200 ? -2.096 -6.872 -7.796 1.00 91.12 200 ALA A O 1
ATOM 1561 N N . ASP A 1 201 ? 0.044 -7.558 -7.829 1.00 91.56 201 ASP A N 1
ATOM 1562 C CA . ASP A 1 201 ? -0.162 -8.770 -8.626 1.00 91.56 201 ASP A CA 1
ATOM 1563 C C . ASP A 1 201 ? -0.961 -9.815 -7.846 1.00 91.56 201 ASP A C 1
ATOM 1565 O O . ASP A 1 201 ? -1.919 -10.357 -8.381 1.00 91.56 201 ASP A O 1
ATOM 1569 N N . ALA A 1 202 ? -0.650 -10.032 -6.562 1.00 88.75 202 ALA A N 1
ATOM 1570 C CA . ALA A 1 202 ? -1.451 -10.903 -5.701 1.00 88.75 202 ALA A CA 1
ATOM 1571 C C . ALA A 1 202 ? -2.921 -10.451 -5.661 1.00 88.75 202 ALA A C 1
ATOM 1573 O O . ALA A 1 202 ? -3.822 -11.249 -5.906 1.00 88.75 202 ALA A O 1
ATOM 1574 N N . LEU A 1 203 ? -3.159 -9.150 -5.460 1.00 90.69 203 LEU A N 1
ATOM 1575 C CA . LEU A 1 203 ? -4.508 -8.585 -5.475 1.00 90.69 203 LEU A CA 1
ATOM 1576 C C . LEU A 1 203 ? -5.198 -8.743 -6.835 1.00 90.69 203 LEU A C 1
ATOM 1578 O O . LEU A 1 203 ? -6.383 -9.056 -6.896 1.00 90.69 203 LEU A O 1
ATOM 1582 N N . ALA A 1 204 ? -4.470 -8.519 -7.931 1.00 91.25 204 ALA A N 1
ATOM 1583 C CA . ALA A 1 204 ? -4.997 -8.669 -9.281 1.00 91.25 204 ALA A CA 1
ATOM 1584 C C . ALA A 1 204 ? -5.427 -10.109 -9.580 1.00 91.25 204 ALA A C 1
ATOM 1586 O O . ALA A 1 204 ? -6.499 -10.323 -10.148 1.00 91.25 204 ALA A O 1
ATOM 1587 N N . MET A 1 205 ? -4.621 -11.086 -9.167 1.00 89.00 205 MET A N 1
ATOM 1588 C CA . MET A 1 205 ? -4.927 -12.504 -9.339 1.00 89.00 205 MET A CA 1
ATOM 1589 C C . MET A 1 205 ? -6.155 -12.916 -8.517 1.00 89.00 205 MET A C 1
ATOM 1591 O O . MET A 1 205 ? -7.043 -13.575 -9.053 1.00 89.00 205 MET A O 1
ATOM 1595 N N . GLU A 1 206 ? -6.266 -12.453 -7.269 1.00 89.50 206 GLU A N 1
ATOM 1596 C CA . GLU A 1 206 ? -7.441 -12.682 -6.410 1.00 89.50 206 GLU A CA 1
ATOM 1597 C C . GLU A 1 206 ? -8.721 -12.019 -6.948 1.00 89.50 206 GLU A C 1
ATOM 1599 O O . GLU A 1 206 ? -9.831 -12.510 -6.740 1.00 89.50 206 GLU A O 1
ATOM 1604 N N . LEU A 1 207 ? -8.585 -10.916 -7.688 1.00 89.56 207 LEU A N 1
ATOM 1605 C CA . LEU A 1 207 ? -9.690 -10.270 -8.403 1.00 89.56 207 LEU A CA 1
ATOM 1606 C C . LEU A 1 207 ? -10.032 -10.950 -9.739 1.00 89.56 207 LEU A C 1
ATOM 1608 O O . LEU A 1 207 ? -10.969 -10.530 -10.419 1.00 89.56 207 LEU A O 1
ATOM 1612 N N . GLY A 1 208 ? -9.306 -12.008 -10.110 1.00 88.38 208 GLY A N 1
ATOM 1613 C CA . GLY A 1 208 ? -9.565 -12.808 -11.303 1.00 88.38 208 GLY A CA 1
ATOM 1614 C C . GLY A 1 208 ? -9.032 -12.202 -12.600 1.00 88.38 208 GLY A C 1
ATOM 1615 O O . GLY A 1 208 ? -9.529 -12.549 -13.675 1.00 88.38 208 GLY A O 1
ATOM 1616 N N . LEU A 1 209 ? -8.043 -11.299 -12.541 1.00 89.00 209 LEU A N 1
ATOM 1617 C CA . LEU A 1 209 ? -7.399 -10.807 -13.758 1.00 89.00 209 LEU A CA 1
ATOM 1618 C C . LEU A 1 209 ? -6.669 -11.960 -14.473 1.00 89.00 209 LEU A C 1
ATOM 1620 O O . LEU A 1 209 ? -5.957 -12.732 -13.827 1.00 89.00 209 LEU A O 1
ATOM 1624 N N . PRO A 1 210 ? -6.788 -12.073 -15.811 1.00 89.38 210 PRO A N 1
ATOM 1625 C CA . PRO A 1 210 ? -6.043 -13.073 -16.564 1.00 89.38 210 PRO A CA 1
ATOM 1626 C C . PRO A 1 210 ? -4.533 -12.903 -16.388 1.00 89.38 210 PRO A C 1
ATOM 1628 O O . PRO A 1 210 ? -4.003 -11.786 -16.443 1.00 89.38 210 PRO A O 1
ATOM 1631 N N . ALA A 1 211 ? -3.833 -14.027 -16.238 1.00 86.69 211 ALA A N 1
ATOM 1632 C CA . ALA A 1 211 ? -2.384 -14.059 -16.059 1.00 86.69 211 ALA A CA 1
ATOM 1633 C C . ALA A 1 211 ? -1.621 -13.436 -17.248 1.00 86.69 211 ALA A C 1
ATOM 1635 O O . ALA A 1 211 ? -0.527 -12.901 -17.075 1.00 86.69 211 ALA A O 1
ATOM 1636 N N . ASP A 1 212 ? -2.201 -13.481 -18.443 1.00 88.31 212 ASP A N 1
ATOM 1637 C CA . ASP A 1 212 ? -1.678 -12.927 -19.692 1.00 88.31 212 ASP A CA 1
ATOM 1638 C C . ASP A 1 212 ? -2.291 -11.563 -20.052 1.00 88.31 212 ASP A C 1
ATOM 1640 O O . ASP A 1 212 ? -2.101 -11.058 -21.160 1.00 88.31 212 ASP A O 1
ATOM 1644 N N . SER A 1 213 ? -3.019 -10.935 -19.125 1.00 91.25 213 SER A N 1
ATOM 1645 C CA . SER A 1 213 ? -3.618 -9.628 -19.372 1.00 91.25 213 SER A CA 1
ATOM 1646 C C . SER A 1 213 ? -2.546 -8.565 -19.629 1.00 91.25 213 SER A C 1
ATOM 1648 O O . SER A 1 213 ? -1.553 -8.448 -18.910 1.00 91.25 213 SER A O 1
ATOM 1650 N N . LEU A 1 214 ? -2.768 -7.734 -20.650 1.00 90.75 214 LEU A N 1
ATOM 1651 C CA . LEU A 1 214 ? -1.824 -6.685 -21.044 1.00 90.75 214 LEU A CA 1
ATOM 1652 C C . LEU A 1 214 ? -1.397 -5.764 -19.875 1.00 90.75 214 LEU A C 1
ATOM 1654 O O . LEU A 1 214 ? -0.201 -5.490 -19.774 1.00 90.75 214 LEU A O 1
ATOM 1658 N N . PRO A 1 215 ? -2.293 -5.331 -18.956 1.00 89.12 215 PRO A N 1
ATOM 1659 C CA . PRO A 1 215 ? -1.899 -4.534 -17.791 1.00 89.12 215 PRO A CA 1
ATOM 1660 C C . PRO A 1 215 ? -0.921 -5.257 -16.856 1.00 89.12 215 PRO A C 1
ATOM 1662 O O . PRO A 1 215 ? 0.038 -4.642 -16.386 1.00 89.12 215 PRO A O 1
ATOM 1665 N N . ARG A 1 216 ? -1.122 -6.562 -16.622 1.00 92.69 216 ARG A N 1
ATOM 1666 C CA . ARG A 1 216 ? -0.229 -7.398 -15.812 1.00 92.69 216 ARG A CA 1
ATOM 1667 C C . ARG A 1 216 ? 1.144 -7.526 -16.456 1.00 92.69 216 ARG A C 1
ATOM 1669 O O . ARG A 1 216 ? 2.153 -7.243 -15.815 1.00 92.69 216 ARG A O 1
ATOM 1676 N N . LEU A 1 217 ? 1.176 -7.884 -17.741 1.00 94.69 217 LEU A N 1
ATOM 1677 C CA . LEU A 1 217 ? 2.419 -8.058 -18.495 1.00 94.69 217 LEU A CA 1
ATOM 1678 C C . LEU A 1 217 ? 3.231 -6.755 -18.558 1.00 94.69 217 LEU A C 1
ATOM 1680 O O . LEU A 1 217 ? 4.431 -6.756 -18.289 1.00 94.69 217 LEU A O 1
ATOM 1684 N N . ALA A 1 218 ? 2.571 -5.630 -18.852 1.00 93.44 218 ALA A N 1
ATOM 1685 C CA . ALA A 1 218 ? 3.203 -4.314 -18.893 1.00 93.44 218 ALA A CA 1
ATOM 1686 C C . ALA A 1 218 ? 3.782 -3.917 -17.526 1.00 93.44 218 ALA A C 1
ATOM 1688 O O . ALA A 1 218 ? 4.901 -3.407 -17.436 1.00 93.44 218 ALA A O 1
ATOM 1689 N N . THR A 1 219 ? 3.050 -4.183 -16.444 1.00 92.19 219 THR A N 1
ATOM 1690 C CA . THR A 1 219 ? 3.521 -3.866 -15.093 1.00 92.19 219 THR A CA 1
ATOM 1691 C C . THR A 1 219 ? 4.687 -4.771 -14.681 1.00 92.19 219 THR A C 1
ATOM 1693 O O . THR A 1 219 ? 5.685 -4.268 -14.173 1.00 92.19 219 THR A O 1
ATOM 1696 N N . GLY A 1 220 ? 4.651 -6.066 -15.011 1.00 93.94 220 GLY A N 1
ATOM 1697 C CA . GLY A 1 220 ? 5.770 -6.984 -14.766 1.00 93.94 220 GLY A CA 1
ATOM 1698 C C . GLY A 1 220 ? 7.045 -6.625 -15.540 1.00 93.94 220 GLY A C 1
ATOM 1699 O O . GLY A 1 220 ? 8.141 -6.713 -14.990 1.00 93.94 220 GLY A O 1
ATOM 1700 N N . ILE A 1 221 ? 6.927 -6.131 -16.778 1.00 95.62 221 ILE A N 1
ATOM 1701 C CA . ILE A 1 221 ? 8.073 -5.604 -17.542 1.00 95.62 221 ILE A CA 1
ATOM 1702 C C . ILE A 1 221 ? 8.688 -4.389 -16.840 1.00 95.62 221 ILE A C 1
ATOM 1704 O O . ILE A 1 221 ? 9.909 -4.313 -16.680 1.00 95.62 221 ILE A O 1
ATOM 1708 N N . LYS A 1 222 ? 7.858 -3.437 -16.393 1.00 94.31 222 LYS A N 1
ATOM 1709 C CA . LYS A 1 222 ? 8.344 -2.278 -15.630 1.00 94.31 222 LYS A CA 1
ATOM 1710 C C . LYS A 1 222 ? 8.992 -2.704 -14.317 1.00 94.31 222 LYS A C 1
ATOM 1712 O O . LYS A 1 222 ? 10.013 -2.133 -13.943 1.00 94.31 222 LYS A O 1
ATOM 1717 N N . HIS A 1 223 ? 8.430 -3.707 -13.644 1.00 93.31 223 HIS A N 1
ATOM 1718 C CA . HIS A 1 223 ? 8.995 -4.263 -12.423 1.00 93.31 223 HIS A CA 1
ATOM 1719 C C . HIS A 1 223 ? 10.399 -4.829 -12.656 1.00 93.31 223 HIS A C 1
ATOM 1721 O O . HIS A 1 223 ? 11.318 -4.430 -11.948 1.00 93.31 223 HIS A O 1
ATOM 1727 N N . ALA A 1 224 ? 10.591 -5.657 -13.688 1.00 94.94 224 ALA A N 1
ATOM 1728 C CA . ALA A 1 224 ? 11.902 -6.210 -14.035 1.00 94.94 224 ALA A CA 1
ATOM 1729 C C . ALA A 1 224 ? 12.938 -5.109 -14.340 1.00 94.94 224 ALA A C 1
ATOM 1731 O O . ALA A 1 224 ? 14.066 -5.155 -13.852 1.00 94.94 224 ALA A O 1
ATOM 1732 N N . LEU A 1 225 ? 12.546 -4.060 -15.077 1.00 94.81 225 LEU A N 1
ATOM 1733 C CA . LEU A 1 225 ? 13.426 -2.912 -15.328 1.00 94.81 225 LEU A CA 1
ATOM 1734 C C . LEU A 1 225 ? 13.767 -2.134 -14.047 1.00 94.81 225 LEU A C 1
ATOM 1736 O O . LEU A 1 225 ? 14.908 -1.711 -13.878 1.00 94.81 225 LEU A O 1
ATOM 1740 N N . ASN A 1 226 ? 12.801 -1.934 -13.147 1.00 92.44 226 ASN A N 1
ATOM 1741 C CA . ASN A 1 226 ? 13.036 -1.272 -11.861 1.00 92.44 226 ASN A CA 1
ATOM 1742 C C . ASN A 1 226 ? 13.945 -2.106 -10.947 1.00 92.44 226 ASN A C 1
ATOM 1744 O O . ASN A 1 226 ? 14.803 -1.546 -10.265 1.00 92.44 226 ASN A O 1
ATOM 1748 N N . GLU A 1 227 ? 13.787 -3.429 -10.944 1.00 92.31 227 GLU A N 1
ATOM 1749 C CA . GLU A 1 227 ? 14.643 -4.342 -10.187 1.00 92.31 227 GLU A CA 1
ATOM 1750 C C . GLU A 1 227 ? 16.086 -4.279 -10.701 1.00 92.31 227 GLU A C 1
ATOM 1752 O O . GLU A 1 227 ? 17.001 -4.033 -9.915 1.00 92.31 227 GLU A O 1
ATOM 1757 N N . ALA A 1 228 ? 16.293 -4.348 -12.018 1.00 93.69 228 ALA A N 1
ATOM 1758 C CA . ALA A 1 228 ? 17.614 -4.157 -12.615 1.00 93.69 228 ALA A CA 1
ATOM 1759 C C . ALA A 1 228 ? 18.194 -2.757 -12.343 1.00 93.69 228 ALA A C 1
ATOM 1761 O O . ALA A 1 228 ? 19.391 -2.600 -12.089 1.00 93.69 228 ALA A O 1
ATOM 1762 N N . ALA A 1 229 ? 17.360 -1.718 -12.334 1.00 91.88 229 ALA A N 1
ATOM 1763 C CA . ALA A 1 229 ? 17.813 -0.381 -11.970 1.00 91.88 229 ALA A CA 1
ATOM 1764 C C . ALA A 1 229 ? 18.270 -0.286 -10.511 1.00 91.88 229 ALA A C 1
ATOM 1766 O O . ALA A 1 229 ? 19.248 0.404 -10.214 1.00 91.88 229 ALA A O 1
ATOM 1767 N N . SER A 1 230 ? 17.628 -1.028 -9.606 1.00 89.12 230 SER A N 1
ATOM 1768 C CA . SER A 1 230 ? 18.040 -1.098 -8.201 1.00 89.12 230 SER A CA 1
ATOM 1769 C C . SER A 1 230 ? 19.424 -1.735 -8.008 1.00 89.12 230 SER A C 1
ATOM 1771 O O . SER A 1 230 ? 20.105 -1.425 -7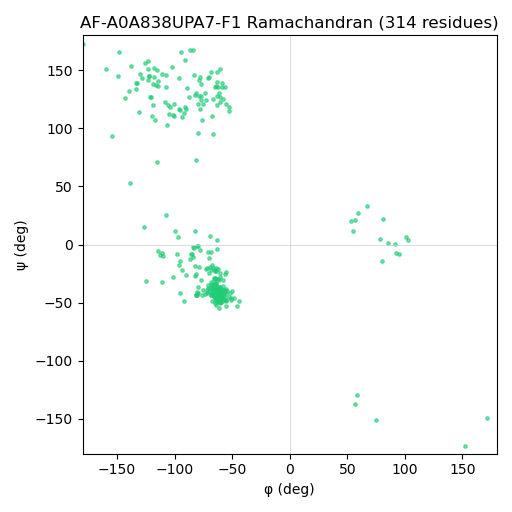.030 1.00 89.12 230 SER A O 1
ATOM 1773 N N . THR A 1 231 ? 19.886 -2.548 -8.967 1.00 92.38 231 THR A N 1
ATOM 1774 C CA . THR A 1 231 ? 21.239 -3.131 -8.992 1.00 92.38 231 THR A CA 1
ATOM 1775 C C . THR A 1 231 ? 22.229 -2.342 -9.858 1.00 92.38 231 THR A C 1
ATOM 1777 O O . THR A 1 231 ? 23.376 -2.760 -10.014 1.00 92.38 231 THR A O 1
ATOM 1780 N N . GLY A 1 232 ? 21.827 -1.175 -10.376 1.00 91.75 232 GLY A N 1
ATOM 1781 C CA . GLY A 1 232 ? 22.700 -0.229 -11.077 1.00 91.75 232 GLY A CA 1
ATOM 1782 C C . GLY A 1 232 ? 22.616 -0.252 -12.606 1.00 91.75 232 GLY A C 1
ATOM 1783 O O . GLY A 1 232 ? 23.396 0.448 -13.253 1.00 91.75 232 GLY A O 1
ATOM 1784 N N . HIS A 1 233 ? 21.693 -1.011 -13.201 1.00 94.44 233 HIS A N 1
ATOM 1785 C CA . HIS A 1 233 ? 21.482 -0.991 -14.651 1.00 94.44 233 HIS A CA 1
ATOM 1786 C C . HIS A 1 233 ? 20.652 0.230 -15.089 1.00 94.44 233 HIS A C 1
ATOM 1788 O O . HIS A 1 233 ? 19.691 0.616 -14.435 1.00 94.44 233 HIS A O 1
ATOM 1794 N N . CYS A 1 234 ? 20.979 0.838 -16.233 1.00 93.06 234 CYS A N 1
ATOM 1795 C CA . CYS A 1 234 ? 20.129 1.877 -16.845 1.00 93.06 234 CYS A CA 1
ATOM 1796 C C . CYS A 1 234 ? 19.096 1.292 -17.824 1.00 93.06 234 CYS A C 1
ATOM 1798 O O . CYS A 1 234 ? 18.051 1.899 -18.065 1.00 93.06 234 CYS A O 1
ATOM 1800 N N . TYR A 1 235 ? 19.412 0.131 -18.397 1.00 96.00 235 TYR A N 1
ATOM 1801 C CA . TYR A 1 235 ? 18.612 -0.608 -19.366 1.00 96.00 235 TYR A CA 1
ATOM 1802 C C . TYR A 1 235 ? 18.852 -2.105 -19.206 1.00 96.00 235 TYR A C 1
ATOM 1804 O O . TYR A 1 235 ? 19.854 -2.519 -18.620 1.00 96.00 235 TYR A O 1
ATOM 1812 N N . LEU A 1 236 ? 17.972 -2.896 -19.808 1.00 97.25 236 LEU A N 1
ATOM 1813 C CA . LEU A 1 236 ? 18.201 -4.312 -20.080 1.00 97.25 236 LEU A CA 1
ATOM 1814 C C . LEU A 1 236 ? 18.169 -4.556 -21.588 1.00 97.25 236 LEU A C 1
ATOM 1816 O O . LEU A 1 236 ? 17.514 -3.819 -22.332 1.00 97.25 236 LEU A O 1
ATOM 1820 N N . LEU A 1 237 ? 18.883 -5.580 -22.050 1.00 97.31 237 LEU A N 1
ATOM 1821 C CA . LEU A 1 237 ? 18.710 -6.066 -23.418 1.00 97.31 237 LEU A CA 1
ATOM 1822 C C . LEU A 1 237 ? 17.331 -6.715 -23.555 1.00 97.31 237 LEU A C 1
ATOM 1824 O O . LEU A 1 237 ? 16.817 -7.292 -22.597 1.00 97.31 237 LEU A O 1
ATOM 1828 N N . ARG A 1 238 ? 16.723 -6.630 -24.739 1.00 96.19 238 ARG A N 1
ATOM 1829 C CA . ARG A 1 238 ? 15.347 -7.078 -24.974 1.00 96.19 238 ARG A CA 1
ATOM 1830 C C . ARG A 1 238 ? 15.145 -8.537 -24.574 1.00 96.19 238 ARG A C 1
ATOM 1832 O O . ARG A 1 238 ? 14.192 -8.830 -23.861 1.00 96.19 238 ARG A O 1
ATOM 1839 N N . GLU A 1 239 ? 16.035 -9.431 -24.995 1.00 95.25 239 GLU A N 1
ATOM 1840 C CA . GLU A 1 239 ? 15.960 -10.855 -24.639 1.00 95.25 239 GLU A CA 1
ATOM 1841 C C . GLU A 1 239 ? 16.084 -11.083 -23.127 1.00 95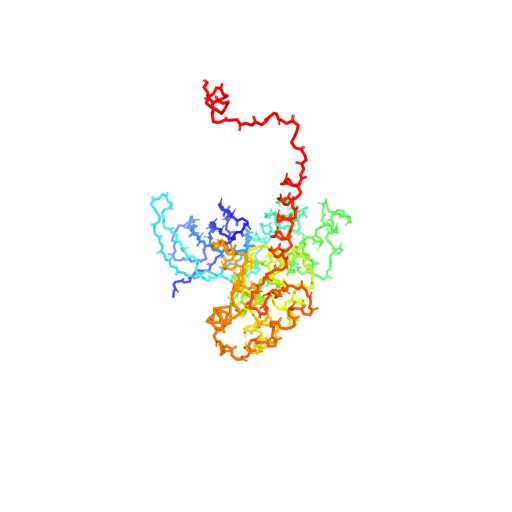.25 239 GLU A C 1
ATOM 1843 O O . GLU A 1 239 ? 15.299 -11.828 -22.542 1.00 95.25 239 GLU A O 1
ATOM 1848 N N . GLU A 1 240 ? 17.020 -10.393 -22.473 1.00 96.00 240 GLU A N 1
ATOM 1849 C CA . GLU A 1 240 ? 17.222 -10.481 -21.025 1.00 96.00 240 GLU A CA 1
ATOM 1850 C C . GLU A 1 240 ? 15.990 -9.988 -20.254 1.00 96.00 240 GLU A C 1
ATOM 1852 O O . GLU A 1 240 ? 15.516 -10.663 -19.340 1.00 96.00 240 GLU A O 1
ATOM 1857 N N . LEU A 1 241 ? 15.426 -8.850 -20.663 1.00 97.19 241 LEU A N 1
ATOM 1858 C CA . LEU A 1 241 ? 14.209 -8.292 -20.083 1.00 97.19 241 LEU A CA 1
ATOM 1859 C C . LEU A 1 241 ? 13.034 -9.265 -20.196 1.00 97.19 241 LEU A C 1
ATOM 1861 O O . LEU A 1 241 ? 12.314 -9.472 -19.221 1.00 97.19 241 LEU A O 1
ATOM 1865 N N . LEU A 1 242 ? 12.838 -9.860 -21.376 1.00 96.56 242 LEU A N 1
ATOM 1866 C CA . LEU A 1 242 ? 11.766 -10.827 -21.609 1.00 96.56 242 LEU A CA 1
ATOM 1867 C C . LEU A 1 242 ? 11.919 -12.047 -20.694 1.00 96.56 242 LEU A C 1
ATOM 1869 O O . LEU A 1 242 ? 10.940 -12.472 -20.089 1.00 96.56 242 LEU A O 1
ATOM 1873 N N . MET A 1 243 ? 13.137 -12.568 -20.530 1.00 96.38 243 MET A N 1
ATOM 1874 C CA . MET A 1 243 ? 13.413 -13.705 -19.646 1.00 96.38 243 MET A CA 1
ATOM 1875 C C . MET A 1 243 ? 13.185 -13.379 -18.164 1.00 96.38 243 MET A C 1
ATOM 1877 O O . MET A 1 243 ? 12.565 -14.167 -17.441 1.00 96.38 243 MET A O 1
ATOM 1881 N N . GLN A 1 244 ? 13.653 -12.217 -17.701 1.00 96.00 244 GLN A N 1
ATOM 1882 C CA . GLN A 1 244 ? 13.459 -11.783 -16.315 1.00 96.00 244 GLN A CA 1
ATOM 1883 C C . GLN A 1 244 ? 11.973 -11.546 -16.013 1.00 96.00 244 GLN A C 1
ATOM 1885 O O . GLN A 1 244 ? 11.442 -12.095 -15.046 1.00 96.00 244 GLN A O 1
ATOM 1890 N N . ALA A 1 245 ? 11.271 -10.807 -16.877 1.00 95.69 245 ALA A N 1
ATOM 1891 C CA . ALA A 1 245 ? 9.845 -10.538 -16.716 1.00 95.69 245 ALA A CA 1
ATOM 1892 C C . ALA A 1 245 ? 9.005 -11.826 -16.785 1.00 95.69 245 ALA A C 1
ATOM 1894 O O . ALA A 1 245 ? 8.109 -12.005 -15.963 1.00 95.69 245 ALA A O 1
ATOM 1895 N N . ALA A 1 246 ? 9.323 -12.752 -17.696 1.00 95.69 246 ALA A N 1
ATOM 1896 C CA . ALA A 1 246 ? 8.676 -14.063 -17.790 1.00 95.69 246 ALA A CA 1
ATOM 1897 C C . ALA A 1 246 ? 8.807 -14.867 -16.490 1.00 95.69 246 ALA A C 1
ATOM 1899 O O . ALA A 1 246 ? 7.830 -15.444 -16.013 1.00 95.69 246 ALA A O 1
ATOM 1900 N N . THR A 1 247 ? 9.998 -14.846 -15.883 1.00 94.56 247 THR A N 1
ATOM 1901 C CA . THR A 1 247 ? 10.272 -15.530 -14.611 1.00 94.56 247 THR A CA 1
ATOM 1902 C C . THR A 1 247 ? 9.443 -14.943 -13.471 1.00 94.56 247 THR A C 1
ATOM 1904 O O . THR A 1 247 ? 8.834 -15.689 -12.708 1.00 94.56 247 THR A O 1
ATOM 1907 N N . VAL A 1 248 ? 9.384 -13.613 -13.369 1.00 91.56 248 VAL A N 1
ATOM 1908 C CA . VAL A 1 248 ? 8.604 -12.918 -12.334 1.00 91.56 248 VAL A CA 1
ATOM 1909 C C . VAL A 1 248 ? 7.102 -13.162 -12.501 1.00 91.56 248 VAL A C 1
ATOM 1911 O O . VAL A 1 248 ? 6.399 -13.380 -11.517 1.00 91.56 248 VAL A O 1
ATOM 1914 N N . LEU A 1 249 ? 6.607 -13.122 -13.739 1.00 92.69 249 LEU A N 1
ATOM 1915 C CA . LEU A 1 249 ? 5.184 -13.240 -14.060 1.00 92.69 249 LEU A CA 1
ATOM 1916 C C . LEU A 1 249 ? 4.682 -14.690 -14.103 1.00 92.69 249 LEU A C 1
ATOM 1918 O O . LEU A 1 249 ? 3.468 -14.912 -14.039 1.00 92.69 249 LEU A O 1
ATOM 1922 N N . GLY A 1 250 ? 5.591 -15.659 -14.237 1.00 92.69 250 GLY A N 1
ATOM 1923 C CA . GLY A 1 250 ? 5.263 -17.069 -14.438 1.00 92.69 250 GLY A CA 1
ATOM 1924 C C . GLY A 1 250 ? 4.606 -17.347 -15.794 1.00 92.69 250 GLY A C 1
ATOM 1925 O O . GLY A 1 250 ? 3.738 -18.212 -15.880 1.00 92.69 250 GLY A O 1
ATOM 1926 N N . VAL A 1 251 ? 4.976 -16.599 -16.840 1.00 93.81 251 VAL A N 1
ATOM 1927 C CA . VAL A 1 251 ? 4.404 -16.719 -18.196 1.00 93.81 251 VAL A CA 1
ATOM 1928 C C . VAL A 1 251 ? 5.493 -16.992 -19.237 1.00 93.81 251 VAL A C 1
ATOM 1930 O O . VAL A 1 251 ? 6.653 -16.666 -18.993 1.00 93.81 251 VAL A O 1
ATOM 1933 N N . PRO A 1 252 ? 5.157 -17.557 -20.410 1.00 94.06 252 PRO A N 1
ATOM 1934 C CA . PRO A 1 252 ? 6.125 -17.737 -21.491 1.00 94.06 252 PRO A CA 1
ATOM 1935 C C . PRO A 1 252 ? 6.656 -16.387 -22.027 1.00 94.06 252 PRO A C 1
ATOM 1937 O O . PRO A 1 252 ? 5.864 -15.455 -22.193 1.00 94.06 252 PRO A O 1
ATOM 1940 N N . PRO A 1 253 ? 7.958 -16.236 -22.340 1.00 94.50 253 PRO A N 1
ATOM 1941 C CA . PRO A 1 253 ? 8.512 -14.983 -22.868 1.00 94.50 253 PRO A CA 1
ATOM 1942 C C . PRO A 1 253 ? 7.826 -14.476 -24.146 1.00 94.50 253 PRO A C 1
ATOM 1944 O O . PRO A 1 253 ? 7.823 -13.277 -24.418 1.00 94.50 253 PRO A O 1
ATOM 1947 N N . GLU A 1 254 ? 7.216 -15.369 -24.923 1.00 94.38 254 GLU A N 1
ATOM 1948 C CA . GLU A 1 254 ? 6.588 -15.090 -26.213 1.00 94.38 254 GLU A CA 1
ATOM 1949 C C . GLU A 1 254 ? 5.316 -14.239 -26.099 1.00 94.38 254 GLU A C 1
ATOM 1951 O O . GLU A 1 254 ? 4.916 -13.618 -27.085 1.00 94.38 254 GLU A O 1
ATOM 1956 N N . VAL A 1 255 ? 4.685 -14.171 -24.917 1.00 94.88 255 VAL A N 1
ATOM 1957 C CA . VAL A 1 255 ? 3.466 -13.364 -24.709 1.00 94.88 255 VAL A CA 1
ATOM 1958 C C . VAL A 1 255 ? 3.757 -11.905 -24.342 1.00 94.88 255 VAL A C 1
ATOM 1960 O O . VAL A 1 255 ? 2.865 -11.064 -24.386 1.00 94.88 255 VAL A O 1
ATOM 1963 N N . LEU A 1 256 ? 5.005 -11.582 -23.996 1.00 96.12 256 LEU A N 1
ATOM 1964 C CA . LEU A 1 256 ? 5.429 -10.265 -23.507 1.00 96.12 256 LEU A CA 1
ATOM 1965 C C . LEU A 1 256 ? 5.711 -9.188 -24.579 1.00 96.12 256 LEU A C 1
ATOM 1967 O O . LEU A 1 256 ? 5.549 -8.007 -24.257 1.00 96.12 256 LEU A O 1
ATOM 1971 N N . PRO A 1 257 ? 6.110 -9.491 -25.835 1.00 95.50 257 PRO A N 1
ATOM 1972 C CA . PRO A 1 257 ? 6.410 -8.457 -26.826 1.00 95.50 257 PRO A CA 1
ATOM 1973 C C . PRO A 1 257 ? 5.284 -7.434 -27.067 1.00 95.50 257 PRO A C 1
ATOM 1975 O O . PRO A 1 257 ? 5.605 -6.246 -27.139 1.00 95.50 257 PRO A O 1
ATOM 1978 N N . PRO A 1 258 ? 3.987 -7.812 -27.124 1.00 95.38 258 PRO A N 1
ATOM 1979 C CA . PRO A 1 258 ? 2.895 -6.842 -27.225 1.00 95.38 258 PRO A CA 1
ATOM 1980 C C . PRO A 1 258 ? 2.862 -5.831 -26.072 1.00 95.38 258 PRO A C 1
ATOM 1982 O O . PRO A 1 258 ? 2.559 -4.660 -26.291 1.00 95.38 258 PRO A O 1
ATOM 1985 N N . ALA A 1 259 ? 3.220 -6.255 -24.856 1.00 95.62 259 ALA A N 1
ATOM 1986 C CA . ALA A 1 259 ? 3.268 -5.381 -23.688 1.00 95.62 259 ALA A CA 1
ATOM 1987 C C . ALA A 1 259 ? 4.431 -4.377 -23.753 1.00 95.62 259 ALA A C 1
ATOM 1989 O O . ALA A 1 259 ? 4.267 -3.226 -23.352 1.00 95.62 259 ALA A O 1
ATOM 1990 N N . ILE A 1 260 ? 5.579 -4.762 -24.325 1.00 95.88 260 ILE A N 1
ATOM 1991 C CA . ILE A 1 260 ? 6.682 -3.821 -24.592 1.00 95.88 260 ILE A CA 1
ATOM 1992 C C . ILE A 1 260 ? 6.237 -2.739 -25.585 1.00 95.88 260 ILE A C 1
ATOM 1994 O O . ILE A 1 260 ? 6.510 -1.557 -25.370 1.00 95.88 260 ILE A O 1
ATOM 1998 N N . GLU A 1 261 ? 5.545 -3.119 -26.663 1.00 95.44 261 GLU A N 1
ATOM 1999 C CA . GLU A 1 261 ? 5.077 -2.144 -27.655 1.00 95.44 261 GLU A CA 1
ATOM 2000 C C . GLU A 1 261 ? 3.980 -1.222 -27.093 1.00 95.44 261 GLU A C 1
ATOM 2002 O O . GLU A 1 261 ? 3.981 -0.030 -27.401 1.00 95.44 261 GLU A O 1
ATOM 2007 N N . ASP A 1 262 ? 3.098 -1.719 -26.220 1.00 95.06 262 ASP A N 1
ATOM 2008 C CA . ASP A 1 262 ? 2.119 -0.891 -25.499 1.00 95.06 262 ASP A CA 1
ATOM 2009 C C . ASP A 1 262 ? 2.806 0.144 -24.586 1.00 95.06 262 ASP A C 1
ATOM 2011 O O . ASP A 1 262 ? 2.530 1.343 -24.686 1.00 95.06 262 ASP A O 1
ATOM 2015 N N . LEU A 1 263 ? 3.782 -0.278 -23.774 1.00 95.50 263 LEU A N 1
ATOM 2016 C CA . LEU A 1 263 ? 4.575 0.630 -22.932 1.00 95.50 263 LEU A CA 1
ATOM 2017 C C . LEU A 1 263 ? 5.338 1.674 -23.758 1.00 95.50 263 LEU A C 1
ATOM 2019 O O . LEU A 1 263 ? 5.437 2.844 -23.372 1.00 95.50 263 LEU A O 1
ATOM 2023 N N . ARG A 1 264 ? 5.865 1.266 -24.914 1.00 95.81 264 ARG A N 1
ATOM 2024 C CA . ARG A 1 264 ? 6.535 2.161 -25.860 1.00 95.81 264 ARG A CA 1
ATOM 2025 C C . ARG A 1 264 ? 5.564 3.178 -26.457 1.00 95.81 264 ARG A C 1
ATOM 2027 O O . ARG A 1 264 ? 5.904 4.358 -26.543 1.00 95.81 264 ARG A O 1
ATOM 2034 N N . ALA A 1 265 ? 4.358 2.757 -26.840 1.00 95.69 265 ALA A N 1
ATOM 2035 C CA . ALA A 1 265 ? 3.324 3.649 -27.362 1.00 95.69 265 ALA A CA 1
ATOM 2036 C C . ALA A 1 265 ? 2.913 4.711 -26.327 1.00 95.69 265 ALA A C 1
ATOM 2038 O O . ALA A 1 265 ? 2.732 5.879 -26.675 1.00 95.69 265 ALA A O 1
ATOM 2039 N N . ARG A 1 266 ? 2.863 4.330 -25.044 1.00 94.62 266 ARG A N 1
ATOM 2040 C CA . ARG A 1 266 ? 2.600 5.226 -23.903 1.00 94.62 266 ARG A CA 1
ATOM 2041 C C . ARG A 1 266 ? 3.805 6.071 -23.476 1.00 94.62 266 ARG A C 1
ATOM 2043 O O . ARG A 1 266 ? 3.660 6.944 -22.626 1.00 94.62 266 ARG A O 1
ATOM 2050 N N . ARG A 1 267 ? 4.981 5.855 -24.083 1.00 94.81 267 ARG A N 1
ATOM 2051 C CA . ARG A 1 267 ? 6.265 6.493 -23.730 1.00 94.81 267 ARG A CA 1
ATOM 2052 C C . ARG A 1 267 ? 6.719 6.236 -22.290 1.00 94.81 267 ARG A C 1
ATOM 2054 O O . ARG A 1 267 ? 7.457 7.038 -21.722 1.00 94.81 267 ARG A O 1
ATOM 2061 N N . GLU A 1 268 ? 6.307 5.116 -21.712 1.00 94.62 268 GLU A N 1
ATOM 2062 C CA . GLU A 1 268 ? 6.802 4.654 -20.410 1.00 94.62 268 GLU A CA 1
ATOM 2063 C C . GLU A 1 268 ? 8.147 3.927 -20.555 1.00 94.62 268 GLU A C 1
ATOM 2065 O O . GLU A 1 268 ? 8.963 3.921 -19.631 1.00 94.62 268 GLU A O 1
ATOM 2070 N N . VAL A 1 269 ? 8.399 3.367 -21.743 1.00 96.75 269 VAL A N 1
ATOM 2071 C CA . VAL A 1 269 ? 9.627 2.661 -22.109 1.00 96.75 269 VAL A CA 1
ATOM 2072 C C . VAL A 1 269 ? 10.180 3.179 -23.439 1.00 96.75 269 VAL A C 1
ATOM 2074 O O . VAL A 1 269 ? 9.426 3.542 -24.344 1.00 96.75 269 VAL A O 1
ATOM 2077 N N . PHE A 1 270 ? 11.507 3.187 -23.571 1.00 96.62 270 PHE A N 1
ATOM 2078 C CA . PHE A 1 270 ? 12.226 3.537 -24.799 1.00 96.62 270 PHE A CA 1
ATOM 2079 C C . PHE A 1 270 ? 13.128 2.389 -25.244 1.00 96.62 270 PHE A C 1
ATOM 2081 O O . PHE A 1 270 ? 13.696 1.691 -24.409 1.00 96.62 270 PHE A O 1
ATOM 2088 N N . ILE A 1 271 ? 13.264 2.212 -26.561 1.00 95.75 271 ILE A N 1
ATOM 2089 C CA . ILE A 1 271 ? 14.126 1.191 -27.164 1.00 95.75 271 ILE A CA 1
ATOM 2090 C C . ILE A 1 271 ? 15.194 1.893 -28.009 1.00 95.75 271 ILE A C 1
ATOM 2092 O O . ILE A 1 271 ? 14.846 2.603 -28.955 1.00 95.75 271 ILE A O 1
ATOM 2096 N N . GLU A 1 272 ? 16.472 1.694 -27.685 1.00 93.50 272 GLU A N 1
ATOM 2097 C CA . GLU A 1 272 ? 17.609 2.150 -28.497 1.00 93.50 272 GLU A CA 1
ATOM 2098 C C . GLU A 1 272 ? 18.301 0.987 -29.208 1.00 93.50 272 GLU A C 1
ATOM 2100 O O . GLU A 1 272 ? 18.404 -0.116 -28.671 1.00 93.50 272 GLU A O 1
ATOM 2105 N N . ASP A 1 273 ? 18.801 1.253 -30.418 1.00 89.19 273 ASP A N 1
ATOM 2106 C CA . ASP A 1 273 ? 19.505 0.295 -31.285 1.00 89.19 273 ASP A CA 1
ATOM 2107 C C . ASP A 1 273 ? 18.738 -1.015 -31.550 1.00 89.19 273 ASP A C 1
ATOM 2109 O O . ASP A 1 273 ? 19.321 -2.020 -31.938 1.00 89.19 273 ASP A O 1
ATOM 2113 N N . GLY A 1 274 ? 17.417 -1.005 -31.344 1.00 84.81 274 GLY A N 1
ATOM 2114 C CA . GLY A 1 274 ? 16.534 -2.164 -31.505 1.00 84.81 274 GLY A CA 1
ATOM 2115 C C . GLY A 1 274 ? 16.526 -3.146 -30.328 1.00 84.81 274 GLY A C 1
ATOM 2116 O O . GLY A 1 274 ? 15.585 -3.929 -30.224 1.00 84.81 274 GLY A O 1
ATOM 2117 N N . GLU A 1 275 ? 17.497 -3.054 -29.416 1.00 91.62 275 GLU A N 1
ATOM 2118 C CA . GLU A 1 275 ? 17.752 -4.081 -28.395 1.00 91.62 275 GLU A CA 1
ATOM 2119 C C . GLU A 1 275 ? 17.738 -3.553 -26.956 1.00 91.62 275 GLU A C 1
ATOM 2121 O O . GLU A 1 275 ? 17.374 -4.285 -26.042 1.00 91.62 275 GLU A O 1
ATOM 2126 N N . ARG A 1 276 ? 18.127 -2.297 -26.707 1.00 95.81 276 ARG A N 1
ATOM 2127 C CA . ARG A 1 276 ? 18.268 -1.771 -25.338 1.00 95.81 276 ARG A CA 1
ATOM 2128 C C . ARG A 1 276 ? 16.972 -1.139 -24.876 1.00 95.81 276 ARG A C 1
ATOM 2130 O O . ARG A 1 276 ? 16.539 -0.151 -25.465 1.00 95.81 276 ARG A O 1
ATOM 2137 N N . VAL A 1 277 ? 16.384 -1.672 -23.815 1.00 97.19 277 VAL A N 1
ATOM 2138 C CA . VAL A 1 277 ? 15.083 -1.249 -23.300 1.00 97.19 277 VAL A CA 1
ATOM 2139 C C . VAL A 1 277 ? 15.257 -0.484 -21.989 1.00 97.19 277 VAL A C 1
ATOM 2141 O O . VAL A 1 277 ? 15.814 -1.002 -21.024 1.00 97.19 277 VAL A O 1
ATOM 2144 N N . PHE A 1 278 ? 14.762 0.750 -21.953 1.00 96.88 278 PHE A N 1
ATOM 2145 C CA . PHE A 1 278 ? 14.890 1.677 -20.829 1.00 96.88 278 PHE A CA 1
ATOM 2146 C C . PHE A 1 278 ? 13.523 2.044 -20.265 1.00 96.88 278 PHE A C 1
ATOM 2148 O O . PHE A 1 278 ? 12.599 2.314 -21.030 1.00 96.88 278 PHE A O 1
ATOM 2155 N N . LEU A 1 279 ? 13.423 2.217 -18.946 1.00 95.44 279 LEU A N 1
ATOM 2156 C CA . LEU A 1 279 ? 12.340 3.030 -18.386 1.00 95.44 279 LEU A CA 1
ATOM 2157 C C . LEU A 1 279 ? 12.568 4.504 -18.727 1.00 95.44 279 LEU A C 1
ATOM 2159 O O . LEU A 1 279 ? 13.701 4.996 -18.703 1.00 95.44 279 LEU A O 1
ATOM 2163 N N . ALA A 1 280 ? 11.479 5.228 -18.980 1.00 95.06 280 ALA A N 1
ATOM 2164 C CA . ALA A 1 280 ? 11.513 6.641 -19.343 1.00 95.06 280 ALA A CA 1
ATOM 2165 C C . ALA A 1 280 ? 12.393 7.514 -18.423 1.00 95.06 280 ALA A C 1
ATOM 2167 O O . ALA A 1 280 ? 13.211 8.274 -18.953 1.00 95.06 280 ALA A O 1
ATOM 2168 N N . PRO A 1 281 ? 12.324 7.411 -17.076 1.00 93.56 281 PRO A N 1
ATOM 2169 C CA . PRO A 1 281 ? 13.163 8.229 -16.203 1.00 93.56 281 PRO A CA 1
ATOM 2170 C C . PRO A 1 281 ? 14.665 7.997 -16.418 1.00 93.56 281 PRO A C 1
ATOM 2172 O O . PRO A 1 281 ? 15.435 8.962 -16.425 1.00 93.56 281 PRO A O 1
ATOM 2175 N N . PHE A 1 282 ? 15.089 6.748 -16.636 1.00 94.06 282 PHE A N 1
ATOM 2176 C CA . PHE A 1 282 ? 16.501 6.401 -16.829 1.00 94.06 282 PHE A CA 1
ATOM 2177 C C . PHE A 1 282 ? 17.000 6.788 -18.215 1.00 94.06 282 PHE A C 1
ATOM 2179 O O . PHE A 1 282 ? 18.077 7.370 -18.322 1.00 94.06 282 PHE A O 1
ATOM 2186 N N . PHE A 1 283 ? 16.178 6.598 -19.246 1.00 95.38 283 PHE A N 1
ATOM 2187 C CA . PHE A 1 283 ? 16.469 7.075 -20.595 1.00 95.38 283 PHE A CA 1
ATOM 2188 C C . PHE A 1 283 ? 16.743 8.586 -20.622 1.00 95.38 283 PHE A C 1
ATOM 2190 O O . PHE A 1 283 ? 17.792 9.046 -21.082 1.00 95.38 283 PHE A O 1
ATOM 2197 N N . TYR A 1 284 ? 15.830 9.386 -20.062 1.00 94.38 284 TYR A N 1
ATOM 2198 C CA . TYR A 1 284 ? 16.003 10.839 -20.022 1.00 94.38 284 TYR A CA 1
ATOM 2199 C C . TYR A 1 284 ? 17.184 11.268 -19.146 1.00 94.38 284 TYR A C 1
ATOM 2201 O O . TYR A 1 284 ? 17.873 12.240 -19.475 1.00 94.38 284 TYR A O 1
ATOM 2209 N N . SER A 1 285 ? 17.441 10.551 -18.050 1.00 93.56 285 SER A N 1
ATOM 2210 C CA . SER A 1 285 ? 18.576 10.822 -17.163 1.00 93.56 285 SER A CA 1
ATOM 2211 C C . SER A 1 285 ? 19.916 10.537 -17.843 1.00 93.56 285 SER A C 1
ATOM 2213 O O . SER A 1 285 ? 20.837 11.354 -17.742 1.00 93.56 285 SER A O 1
ATOM 2215 N N . GLU A 1 286 ? 20.022 9.437 -18.588 1.00 93.50 286 GLU A N 1
ATOM 2216 C CA . GLU A 1 286 ? 21.218 9.071 -19.349 1.00 93.50 286 GLU A CA 1
ATOM 2217 C C . GLU A 1 286 ? 21.501 10.094 -20.455 1.00 93.50 286 GLU A C 1
ATOM 2219 O O . GLU A 1 286 ? 22.582 10.693 -20.493 1.00 93.50 286 GLU A O 1
ATOM 2224 N N . GLN A 1 287 ? 20.502 10.404 -21.289 1.00 92.56 287 GLN A N 1
ATOM 2225 C CA . GLN A 1 287 ? 20.647 11.414 -22.342 1.00 92.56 287 GLN A CA 1
ATOM 2226 C C . GLN A 1 287 ? 20.961 12.802 -21.775 1.00 92.56 287 GLN A C 1
ATOM 2228 O O . GLN A 1 287 ? 21.794 13.544 -22.312 1.00 92.56 287 GLN A O 1
ATOM 2233 N N . GLY A 1 288 ? 20.318 13.165 -20.663 1.00 94.00 288 GLY A N 1
ATOM 2234 C CA . GLY A 1 288 ? 20.571 14.410 -19.949 1.00 94.00 288 GLY A CA 1
ATOM 2235 C C . GLY A 1 288 ? 22.018 14.516 -19.470 1.00 94.00 288 GLY A C 1
ATOM 2236 O O . GLY A 1 288 ? 22.651 15.562 -19.659 1.00 94.00 288 GLY A O 1
ATOM 2237 N N . SER A 1 289 ? 22.549 13.432 -18.904 1.00 94.88 289 SER A N 1
ATOM 2238 C CA . SER A 1 289 ? 23.923 13.338 -18.405 1.00 94.88 289 SER A CA 1
ATOM 2239 C C . SER A 1 289 ? 24.934 13.395 -19.548 1.00 94.88 289 SER A C 1
ATOM 2241 O O . SER A 1 289 ? 25.827 14.245 -19.534 1.00 94.88 289 SER A O 1
ATOM 2243 N N . ALA A 1 290 ? 24.733 12.598 -20.601 1.00 93.81 290 ALA A N 1
ATOM 2244 C CA . ALA A 1 290 ? 25.573 12.601 -21.796 1.00 93.81 290 ALA A CA 1
ATOM 2245 C C . ALA A 1 290 ? 25.629 13.991 -22.454 1.00 93.81 290 ALA A C 1
ATOM 2247 O O . ALA A 1 290 ? 26.705 14.488 -22.797 1.00 93.81 290 ALA A O 1
ATOM 2248 N N . ARG A 1 291 ? 24.484 14.675 -22.572 1.00 95.00 291 ARG A N 1
ATOM 2249 C CA . ARG A 1 291 ? 24.414 16.042 -23.111 1.00 95.00 291 ARG A CA 1
ATOM 2250 C C . ARG A 1 291 ? 25.210 17.037 -22.265 1.00 95.00 291 ARG A C 1
ATOM 2252 O O . ARG A 1 291 ? 25.907 17.885 -22.823 1.00 95.00 291 ARG A O 1
ATOM 2259 N N . ARG A 1 292 ? 25.117 16.956 -20.933 1.00 95.00 292 ARG A N 1
ATOM 2260 C CA . ARG A 1 292 ? 25.875 17.831 -20.020 1.00 95.00 292 ARG A CA 1
ATOM 2261 C C . ARG A 1 292 ? 27.377 17.574 -20.121 1.00 95.00 292 ARG A C 1
ATOM 2263 O O . ARG A 1 292 ? 28.130 18.536 -20.224 1.00 95.00 292 ARG A O 1
ATOM 2270 N N . LEU A 1 293 ? 27.798 16.311 -20.175 1.00 95.12 293 LEU A N 1
ATOM 2271 C CA . LEU A 1 293 ? 29.205 15.939 -20.350 1.00 95.12 293 LEU A CA 1
ATOM 2272 C C . LEU A 1 293 ? 29.765 16.442 -21.682 1.00 95.12 293 LEU A C 1
ATOM 2274 O O . LEU A 1 293 ? 30.810 17.084 -21.698 1.00 95.12 293 LEU A O 1
ATOM 2278 N N . ARG A 1 294 ? 29.038 16.258 -22.791 1.00 94.81 294 ARG A N 1
ATOM 2279 C CA . ARG A 1 294 ? 29.438 16.810 -24.099 1.00 94.81 294 ARG A CA 1
ATOM 2280 C C . ARG A 1 294 ? 29.570 18.330 -24.062 1.00 94.81 294 ARG A C 1
ATOM 2282 O O . ARG A 1 294 ? 30.523 18.872 -24.611 1.00 94.81 294 ARG A O 1
ATOM 2289 N N . ARG A 1 295 ? 28.647 19.022 -23.384 1.00 93.50 295 ARG A N 1
ATOM 2290 C CA . ARG A 1 295 ? 28.729 20.477 -23.201 1.00 93.50 295 ARG A CA 1
ATOM 2291 C C . ARG A 1 295 ? 29.964 20.884 -22.397 1.00 93.50 295 ARG A C 1
ATOM 2293 O O . ARG A 1 295 ? 30.580 21.880 -22.751 1.00 93.50 295 ARG A O 1
ATOM 2300 N N . LEU A 1 296 ? 30.314 20.146 -21.343 1.00 92.06 296 LEU A N 1
ATOM 2301 C CA . LEU A 1 296 ? 31.520 20.405 -20.550 1.00 92.06 296 LEU A CA 1
ATOM 2302 C C . LEU A 1 296 ? 32.796 20.171 -21.365 1.00 92.06 296 LEU A C 1
ATOM 2304 O O . LEU A 1 296 ? 33.689 21.006 -21.322 1.00 92.06 296 LEU A O 1
ATOM 2308 N N . LEU A 1 297 ? 32.851 19.094 -22.153 1.00 91.00 297 LEU A N 1
ATOM 2309 C CA . LEU A 1 297 ? 33.988 18.789 -23.028 1.00 91.00 297 LEU A CA 1
ATOM 2310 C C . LEU A 1 297 ? 34.186 19.838 -24.131 1.00 91.00 297 LEU A C 1
ATOM 2312 O O . LEU A 1 297 ? 35.317 20.150 -24.485 1.00 91.00 297 LEU A O 1
ATOM 2316 N N . ALA A 1 298 ? 33.093 20.383 -24.672 1.00 91.19 298 ALA A N 1
ATOM 2317 C CA . ALA A 1 298 ? 33.137 21.415 -25.706 1.00 91.19 298 ALA A CA 1
ATOM 2318 C C . ALA A 1 298 ? 33.298 22.841 -25.147 1.00 91.19 298 ALA A C 1
ATOM 2320 O O . ALA A 1 298 ? 33.508 23.782 -25.915 1.00 91.19 298 ALA A O 1
ATOM 2321 N N . ALA A 1 299 ? 33.157 23.035 -23.833 1.00 89.62 299 ALA A N 1
ATOM 2322 C CA . ALA A 1 299 ? 33.278 24.352 -23.230 1.00 89.62 299 ALA A CA 1
ATOM 2323 C C . ALA A 1 299 ? 34.755 24.783 -23.204 1.00 89.62 299 ALA A C 1
ATOM 2325 O O . ALA A 1 299 ? 35.605 24.030 -22.726 1.00 89.62 299 ALA A O 1
ATOM 2326 N N . PRO A 1 300 ? 35.086 26.003 -23.666 1.00 83.25 300 PRO A N 1
ATOM 2327 C CA . PRO A 1 300 ? 36.448 26.501 -23.578 1.00 83.25 300 PRO A CA 1
ATOM 2328 C C . PRO A 1 300 ? 36.853 26.627 -22.106 1.00 83.25 300 PRO A C 1
ATOM 2330 O O . PRO A 1 300 ? 36.232 27.362 -21.332 1.00 83.25 300 PRO A O 1
ATOM 2333 N N . SER A 1 301 ? 37.910 25.910 -21.723 1.00 80.06 301 SER A N 1
ATOM 2334 C CA . SER A 1 301 ? 38.507 26.053 -20.399 1.00 80.06 301 SER A CA 1
ATOM 2335 C C . SER A 1 301 ? 39.131 27.440 -20.272 1.00 80.06 301 SER A C 1
ATOM 2337 O O . SER A 1 301 ? 39.980 27.828 -21.072 1.00 80.06 301 SER A O 1
ATOM 2339 N N . ARG A 1 302 ? 38.733 28.182 -19.236 1.00 79.62 302 ARG A N 1
ATOM 2340 C CA . ARG A 1 302 ? 39.440 29.400 -18.805 1.00 79.62 302 ARG A CA 1
ATOM 2341 C C . ARG A 1 302 ? 40.607 29.091 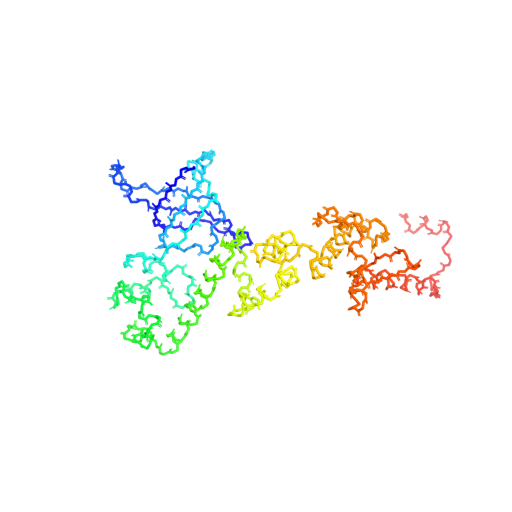-17.869 1.00 79.62 302 ARG A C 1
ATOM 2343 O O . ARG A 1 302 ? 41.363 29.993 -17.525 1.00 79.62 302 ARG A O 1
ATOM 2350 N N . LEU A 1 303 ? 40.734 27.834 -17.442 1.00 75.75 303 LEU A N 1
ATOM 2351 C CA . LEU A 1 303 ? 41.883 27.377 -16.679 1.00 75.75 303 LEU A CA 1
ATOM 2352 C C . LEU A 1 303 ? 43.061 27.176 -17.636 1.00 75.75 303 LEU A C 1
ATOM 2354 O O . LEU A 1 303 ? 42.861 26.638 -18.733 1.00 75.75 303 LEU A O 1
ATOM 2358 N N . PRO A 1 304 ? 44.277 27.585 -17.239 1.00 74.31 304 PRO A N 1
ATOM 2359 C CA . PRO A 1 304 ? 45.466 27.335 -18.033 1.00 74.31 304 PRO A CA 1
ATOM 2360 C C . PRO A 1 304 ? 45.661 25.827 -18.202 1.00 74.31 304 PRO A C 1
ATOM 2362 O O . PRO A 1 304 ? 45.277 25.045 -17.332 1.00 74.31 304 PRO A O 1
ATOM 2365 N N . THR A 1 305 ? 46.273 25.411 -19.309 1.00 76.81 305 THR A N 1
ATOM 2366 C CA . THR A 1 305 ? 46.539 23.997 -19.587 1.00 76.81 305 THR A CA 1
ATOM 2367 C C . THR A 1 305 ? 47.268 23.373 -18.395 1.00 76.81 305 THR A C 1
ATOM 2369 O O . THR A 1 305 ? 48.344 23.839 -17.995 1.00 76.81 305 THR A O 1
ATOM 2372 N N . MET A 1 306 ? 46.644 22.371 -17.776 1.00 71.69 306 MET A N 1
ATOM 2373 C CA . MET A 1 306 ? 47.222 21.662 -16.641 1.00 71.69 306 MET A CA 1
ATOM 2374 C C . MET A 1 306 ? 48.257 20.671 -17.163 1.00 71.69 306 MET A C 1
ATOM 2376 O O . MET A 1 306 ? 47.926 19.760 -17.918 1.00 71.69 306 MET A O 1
ATOM 2380 N N . THR A 1 307 ? 49.515 20.867 -16.780 1.00 80.56 307 THR A N 1
ATOM 2381 C CA . THR A 1 307 ? 50.578 19.874 -16.958 1.00 80.56 307 THR A CA 1
ATOM 2382 C C . THR A 1 307 ? 50.658 18.985 -15.713 1.00 80.56 307 THR A C 1
ATOM 2384 O O . THR A 1 307 ? 50.225 19.419 -14.643 1.00 80.56 307 THR A O 1
ATOM 2387 N N . PRO A 1 308 ? 51.229 17.770 -15.797 1.00 77.19 308 PRO A N 1
ATOM 2388 C CA . PRO A 1 308 ? 51.420 16.908 -14.628 1.00 77.19 308 PRO A CA 1
ATOM 2389 C C . PRO A 1 308 ? 52.099 17.627 -13.448 1.00 77.19 308 PRO A C 1
ATOM 2391 O O . PRO A 1 308 ? 51.623 17.529 -12.323 1.00 77.19 308 PRO A O 1
ATOM 2394 N N . GLN A 1 309 ? 53.104 18.476 -13.715 1.00 79.06 309 GLN A N 1
ATOM 2395 C CA . GLN A 1 309 ? 53.785 19.259 -12.671 1.00 79.06 309 GLN A CA 1
ATOM 2396 C C . GLN A 1 309 ? 52.874 20.298 -11.990 1.00 79.06 309 GLN A C 1
ATOM 2398 O O . GLN A 1 309 ? 53.083 20.648 -10.833 1.00 79.06 309 GLN A O 1
ATOM 2403 N N . ARG A 1 310 ? 51.858 20.816 -12.697 1.00 76.56 310 ARG A N 1
ATOM 2404 C CA . ARG A 1 310 ? 50.874 21.747 -12.120 1.00 76.56 310 ARG A CA 1
ATOM 2405 C C . ARG A 1 310 ? 49.846 21.038 -11.246 1.00 76.56 310 ARG A C 1
ATOM 2407 O O . ARG A 1 310 ? 49.385 21.648 -10.291 1.00 76.56 310 ARG A O 1
ATOM 2414 N N . TRP A 1 311 ? 49.507 19.783 -11.548 1.00 78.50 311 TRP A N 1
ATOM 2415 C CA . TRP A 1 311 ? 48.651 18.976 -10.675 1.00 78.50 311 TRP A CA 1
ATOM 2416 C C . TRP A 1 311 ? 49.357 18.624 -9.367 1.00 78.50 311 TRP A C 1
ATOM 2418 O O . TRP A 1 311 ? 48.759 18.780 -8.308 1.00 78.50 311 TRP A O 1
ATOM 2428 N N . GLU A 1 312 ? 50.634 18.240 -9.429 1.00 79.12 312 GLU A N 1
ATOM 2429 C CA . GLU A 1 312 ? 51.449 17.972 -8.236 1.00 79.12 312 GLU A CA 1
ATOM 2430 C C . GLU A 1 312 ? 51.586 19.211 -7.339 1.00 79.12 312 GLU A C 1
ATOM 2432 O O . GLU A 1 312 ? 51.422 19.107 -6.131 1.00 79.12 312 GLU A O 1
ATOM 2437 N N . ALA A 1 313 ? 51.799 20.397 -7.918 1.00 78.06 313 ALA A N 1
ATOM 2438 C CA . ALA A 1 313 ? 51.902 21.646 -7.159 1.00 78.06 313 ALA A CA 1
ATOM 2439 C C . ALA A 1 313 ? 50.569 22.151 -6.567 1.00 78.06 313 ALA A C 1
ATOM 2441 O O . ALA A 1 313 ? 50.591 22.985 -5.669 1.00 78.06 313 ALA A O 1
ATOM 2442 N N . LEU A 1 314 ? 49.422 21.707 -7.093 1.00 77.75 314 LEU A N 1
ATOM 2443 C CA . LEU A 1 314 ? 48.089 22.118 -6.627 1.00 77.75 314 LEU A CA 1
ATOM 2444 C C . LEU A 1 314 ? 47.504 21.152 -5.583 1.00 77.75 314 LEU A C 1
ATOM 2446 O O . LEU A 1 314 ? 46.592 21.528 -4.851 1.00 77.75 314 LEU A O 1
ATOM 2450 N N . LEU A 1 315 ? 47.992 19.907 -5.559 1.00 78.06 315 LEU A N 1
ATOM 2451 C CA . LEU A 1 315 ? 47.592 18.853 -4.620 1.00 78.06 315 LEU A CA 1
ATOM 2452 C C . LEU A 1 315 ? 48.557 18.694 -3.430 1.00 78.06 315 LEU A C 1
ATOM 2454 O O . LEU A 1 315 ? 48.246 17.926 -2.519 1.00 78.06 315 LEU A O 1
ATOM 2458 N N . ALA A 1 316 ? 49.705 19.378 -3.456 1.00 70.19 316 ALA A N 1
ATOM 2459 C CA . ALA A 1 316 ? 50.645 19.506 -2.339 1.00 70.19 316 ALA A CA 1
ATOM 2460 C C . ALA A 1 316 ? 50.201 20.600 -1.357 1.00 70.19 316 ALA A C 1
ATOM 2462 O O . ALA A 1 316 ? 50.390 20.389 -0.138 1.00 70.19 316 ALA A O 1
#

Nearest PDB structures (foldseek):
  3gp8-assembly1_A  TM=7.294E-01  e=5.658E-07  Deinococcus radiodurans R1 = ATCC 13939 = DSM 20539
  3gpl-assembly2_B  TM=7.891E-01  e=1.974E-04  Deinococcus radiodurans R1 = ATCC 13939 = DSM 20539
  2ma3-assembly1_A  TM=8.479E-01  e=1.392E+00  Methanothermobacter thermautotrophicus
  4aih-assembly1_B  TM=4.243E-01  e=1.689E-01  Yersinia pseudotuberculosis YPIII
  2g9w-assembly1_B  TM=5.297E-01  e=1.015E+00  Mycobacterium tuberculosis H37Rv

Mean predicted aligned error: 10.13 Å

Sequence (316 aa):
MPTIEGTVERIVFRNVENGYTVARIKTDDSTRLFREDLVTVVGTLPNVAVGELVECSGEWEVDRDHGRQLRVAHFVPHAPVSGKGLARYLGSGIMRGIGPKMAERIVAAFGEQTLAVMDLEPERLIEVKGISASKRDAIMQGWEAQREVRKIMLFLQAHEVSPSLARKIYDVYGQDAIGVIQANPYQLEQDIYGVGFKTADALAMELGLPADSLPRLATGIKHALNEAASTGHCYLLREELLMQAATVLGVPPEVLPPAIEDLRARREVFIEDGERVFLAPFFYSEQGSARRLRRLLAAPSRLPTMTPQRWEALLA

Secondary structure (DSSP, 8-state):
--EEEEEEEEEEEE-TTT-EEEEEEEE--TT---TT-EEEEEEE-TT--TT-EEEEEEEEEEETTTEEEEEEEEEEEEPP-SHHHHHHHIIIIISTT--HHHHHHHHHHHGGGHHHHHHH-GGGGGGSTT--HHHHHHHHHHHHHHHHHHHHHHHHHHTT--GGGHHHHHHHHGGGHHHHHHH-TTHHHHHSTT--HHHHHHHHHHTT--TT-HHHHHHHHHHHHHHHHHTT-S-EEHHHHHHHHHHHHTS-GGGSHHHHHHHHHTTSEEEETTTEEEEHHHHHHHHHHHHHHHHHHHSPP-SPPPPHHHHHHHH-

Solvent-accessible surface area (backbone atoms only — not comparable to full-atom values): 17192 Å² total; per-residue (Å²): 116,62,69,49,54,27,33,28,70,40,74,81,44,72,44,85,87,70,15,39,27,35,33,30,27,42,52,79,64,81,86,57,96,58,98,76,69,59,44,39,36,36,35,72,50,46,88,72,49,31,18,26,30,34,42,38,27,31,46,82,45,73,45,94,90,77,38,71,30,35,43,44,76,45,78,48,83,43,77,48,83,43,46,70,25,38,18,37,34,43,24,58,58,76,26,55,90,30,46,51,75,51,16,47,47,47,27,70,72,44,38,75,46,40,64,56,36,60,75,77,44,52,74,57,54,50,76,34,92,90,35,46,74,71,51,42,53,46,38,50,53,28,48,51,53,51,52,48,31,49,52,43,22,53,52,30,49,76,44,79,36,73,42,51,49,20,58,61,46,31,76,73,45,48,87,49,35,64,61,50,41,73,76,41,33,62,52,45,41,75,78,35,92,91,42,47,63,70,62,23,50,50,43,29,51,66,72,63,53,59,85,82,33,59,71,54,43,34,49,37,44,53,47,42,52,50,54,43,36,75,77,70,40,64,56,40,46,49,71,59,44,36,52,50,19,18,65,78,65,74,47,68,51,85,72,44,61,66,24,54,52,52,35,38,75,71,57,51,31,46,72,49,96,87,38,39,39,19,46,40,74,44,46,53,49,50,52,51,49,54,53,51,50,52,52,57,73,71,45,84,73,87,65,75,88,79,46,75,73,53,51,55,68,72,76,107